Protein AF-A0A975IID9-F1 (afdb_monomer_lite)

Sequence (199 aa):
MQIDEIDPSGSNLAVLLKSLTEYEKKSFSRWTKENFGFFVWVESVGLHYSIKIESETDNQEYNINDMGFGYSQVLPIIASLWLEIFKRNKKGKYIIFVIEQPELHLHPEYQAKLSILFSRIVTIAKDKGLGLRIIFETHSKTMVDTLGDCIEDKIIEKDDVNIVLFQKESNQGTVISFSDFDEQGYLNHWPVGFFSGRL

Organism: NCBI:txid111769

InterPro domains:
  IPR041685 Endonuclease GajA/Old nuclease/RecF-like, AAA domain [PF13175] (16-144)
  IPR051396 Bacterial Antiviral Defense Nuclease [PTHR43581] (16-170)

pLDDT: mean 86.78, std 11.07, range [39.5, 98.25]

Secondary structure (DSSP, 8-state):
--TTS--TT-TTHHHHHHHS-HHHHHHHHHHHHHHHSEEEEEEEETTEEEEEEEETTT--EEETTTS-HHHHHHHHHHHHHHIIIII---TT-EEEEEEE-TTTT--HHHHHHHHHHHHHHHHHHHHTT-EEEEEEE---HHHHHHHHHHHHTTSS-GGG--EEEEEEETTTEEEEEEEEE-TTSPEESPPTTTTSS--

Structure (mmCIF, N/CA/C/O backbone):
data_AF-A0A975IID9-F1
#
_entry.id   AF-A0A975IID9-F1
#
loop_
_atom_site.group_PDB
_atom_site.id
_atom_site.type_symbol
_atom_site.label_atom_id
_atom_site.label_alt_id
_atom_site.label_comp_id
_atom_site.label_asym_id
_atom_site.label_entity_id
_atom_site.label_seq_id
_atom_site.pdbx_PDB_ins_code
_atom_site.Cartn_x
_atom_site.Cartn_y
_atom_site.Cartn_z
_atom_site.occupancy
_atom_site.B_iso_or_equiv
_atom_site.auth_seq_id
_atom_site.auth_comp_id
_atom_site.auth_asym_id
_atom_site.auth_atom_id
_atom_site.pdbx_PDB_model_num
ATOM 1 N N . MET A 1 1 ? -18.632 22.563 4.983 1.00 41.09 1 MET A N 1
ATOM 2 C CA . MET A 1 1 ? -17.602 21.859 4.191 1.00 41.09 1 MET A CA 1
ATOM 3 C C . MET A 1 1 ? -17.897 20.377 4.282 1.00 41.09 1 MET A C 1
ATOM 5 O O . MET A 1 1 ? -18.218 19.919 5.370 1.00 41.09 1 MET A O 1
ATOM 9 N N . GLN A 1 2 ? -17.923 19.676 3.155 1.00 39.50 2 GLN A N 1
ATOM 10 C CA . GLN A 1 2 ? -18.324 18.273 3.078 1.00 39.50 2 GLN A CA 1
ATOM 11 C C . GLN A 1 2 ? -17.171 17.410 3.622 1.00 39.50 2 GLN A C 1
ATOM 13 O O . GLN A 1 2 ? -16.120 17.336 2.999 1.00 39.50 2 GLN A O 1
ATOM 18 N N . ILE A 1 3 ? -17.321 16.841 4.824 1.00 59.75 3 ILE A N 1
ATOM 19 C CA . ILE A 1 3 ? -16.266 16.098 5.555 1.00 59.75 3 ILE A CA 1
ATOM 20 C C . ILE A 1 3 ? -16.250 14.625 5.103 1.00 59.75 3 ILE A C 1
ATOM 22 O O . ILE A 1 3 ? -16.216 13.707 5.921 1.00 59.75 3 ILE A O 1
ATOM 26 N N . ASP A 1 4 ? -16.370 14.391 3.798 1.00 59.00 4 ASP A N 1
ATOM 27 C CA . ASP A 1 4 ? -16.570 13.043 3.260 1.00 59.00 4 ASP A CA 1
ATOM 28 C C . ASP A 1 4 ? -15.366 12.527 2.461 1.00 59.00 4 ASP A C 1
ATOM 30 O O . ASP A 1 4 ? -15.300 11.321 2.219 1.00 59.00 4 ASP A O 1
ATOM 34 N N . GLU A 1 5 ? -14.422 13.388 2.066 1.00 68.31 5 GLU A N 1
ATOM 35 C CA . GLU A 1 5 ? -13.216 13.044 1.289 1.00 68.31 5 GLU A CA 1
ATOM 36 C C . GLU A 1 5 ? -11.967 13.642 1.922 1.00 68.31 5 GLU A C 1
ATOM 38 O O . GLU A 1 5 ? -12.052 14.655 2.615 1.00 68.31 5 GLU A O 1
ATOM 43 N N . ILE A 1 6 ? -10.819 13.007 1.692 1.00 74.75 6 ILE A N 1
ATOM 44 C CA . ILE A 1 6 ? -9.525 13.525 2.132 1.00 74.75 6 ILE A CA 1
ATOM 45 C C . ILE A 1 6 ? -8.992 14.448 1.038 1.00 74.75 6 ILE A C 1
ATOM 47 O O . ILE A 1 6 ? -8.966 14.069 -0.132 1.00 74.75 6 ILE A O 1
ATOM 51 N N . ASP A 1 7 ? -8.590 15.659 1.418 1.00 73.06 7 ASP A N 1
ATOM 52 C CA . ASP A 1 7 ? -7.970 16.602 0.488 1.00 73.06 7 ASP A CA 1
ATOM 53 C C . ASP A 1 7 ? -6.651 16.014 -0.049 1.00 73.06 7 ASP A C 1
ATOM 55 O O . ASP A 1 7 ? -5.975 15.295 0.690 1.00 73.06 7 ASP A O 1
ATOM 59 N N . PRO A 1 8 ? -6.200 16.352 -1.273 1.00 64.06 8 PRO A N 1
ATOM 60 C CA . PRO A 1 8 ? -4.931 15.846 -1.813 1.00 64.06 8 PRO A CA 1
ATOM 61 C C . PRO A 1 8 ? -3.706 16.133 -0.925 1.00 64.06 8 PRO A C 1
ATOM 63 O O . PRO A 1 8 ? -2.713 15.419 -0.984 1.00 64.06 8 PRO A O 1
ATOM 66 N N . SER A 1 9 ? -3.781 17.167 -0.082 1.00 65.94 9 SER A N 1
ATOM 67 C CA . SER A 1 9 ? -2.765 17.525 0.916 1.00 65.94 9 SER A CA 1
ATOM 68 C C . SER A 1 9 ? -2.831 16.705 2.213 1.00 65.94 9 SER A C 1
ATOM 70 O O . SER A 1 9 ? -1.948 16.834 3.056 1.00 65.94 9 SER A O 1
ATOM 72 N N . GLY A 1 10 ? -3.902 15.939 2.443 1.00 71.00 10 GLY A N 1
ATOM 73 C CA . GLY A 1 10 ? -4.169 15.239 3.701 1.00 71.00 10 GLY A CA 1
ATOM 74 C C . GLY A 1 10 ? -4.589 16.143 4.870 1.00 71.00 10 GLY A C 1
ATOM 75 O O . GLY A 1 10 ? -4.791 15.647 5.978 1.00 71.00 10 GLY A O 1
ATOM 76 N N . SER A 1 11 ? -4.757 17.457 4.665 1.00 74.31 11 SER A N 1
ATOM 77 C CA . SER A 1 11 ? -4.945 18.430 5.758 1.00 74.31 11 SER A CA 1
ATOM 78 C C . SER A 1 11 ? -6.205 18.218 6.598 1.00 74.31 11 SER A C 1
ATOM 80 O O . SER A 1 11 ? -6.244 18.592 7.770 1.00 74.31 11 SER A O 1
ATOM 82 N N . ASN A 1 12 ? -7.243 17.614 6.024 1.00 82.19 12 ASN A N 1
ATOM 83 C CA . ASN A 1 12 ? -8.509 17.349 6.702 1.00 82.19 12 ASN A CA 1
ATOM 84 C C . ASN A 1 12 ? -8.602 15.929 7.303 1.00 82.19 12 ASN A C 1
ATOM 86 O O . ASN A 1 12 ? -9.630 15.586 7.895 1.00 82.19 12 ASN A O 1
ATOM 90 N N . LEU A 1 13 ? -7.537 15.120 7.212 1.00 85.44 13 LEU A N 1
ATOM 91 C CA . LEU A 1 13 ? -7.525 13.717 7.635 1.00 85.44 13 LEU A CA 1
ATOM 92 C C . LEU A 1 13 ? -7.942 13.536 9.101 1.00 85.44 13 LEU A C 1
ATOM 94 O O . LEU A 1 13 ? -8.789 12.699 9.403 1.00 85.44 13 LEU A O 1
ATOM 98 N N . ALA A 1 14 ? -7.398 14.345 10.014 1.00 84.88 14 ALA A N 1
ATOM 99 C CA . ALA A 1 14 ? -7.712 14.245 11.441 1.00 84.88 14 ALA A CA 1
ATOM 100 C C . ALA A 1 14 ? -9.202 14.512 11.728 1.00 84.88 14 ALA A C 1
ATOM 102 O O . ALA A 1 14 ? -9.829 13.809 12.523 1.00 84.88 14 ALA A O 1
ATOM 103 N N . VAL A 1 15 ? -9.789 15.499 11.042 1.00 85.19 15 VAL A N 1
ATOM 104 C CA . VAL A 1 15 ? -11.210 15.854 11.175 1.00 85.19 15 VAL A CA 1
ATOM 105 C C . VAL A 1 15 ? -12.094 14.736 10.626 1.00 85.19 15 VAL A C 1
ATOM 107 O O . VAL A 1 15 ? -13.098 14.379 11.244 1.00 85.19 15 VAL A O 1
ATOM 110 N N . LEU A 1 16 ? -11.704 14.147 9.495 1.00 86.88 16 LEU A N 1
ATOM 111 C CA . LEU A 1 16 ? -12.441 13.050 8.885 1.00 86.88 16 LEU A CA 1
ATOM 112 C C . LEU A 1 16 ? -12.384 11.785 9.746 1.00 86.88 16 LEU A C 1
ATOM 114 O O . LEU A 1 16 ? -13.418 11.188 10.030 1.00 86.88 16 LEU A O 1
ATOM 118 N N . LEU A 1 17 ? -11.204 11.389 10.226 1.00 88.00 17 LEU A N 1
ATOM 119 C CA . LEU A 1 17 ? -11.075 10.231 11.115 1.00 88.00 17 LEU A CA 1
ATOM 120 C C . LEU A 1 17 ? -11.850 10.432 12.427 1.00 88.00 17 LEU A C 1
ATOM 122 O O . LEU A 1 17 ? -12.402 9.479 12.982 1.00 88.00 17 LEU A O 1
ATOM 126 N N . LYS A 1 18 ? -11.960 11.676 12.910 1.00 87.00 18 LYS A N 1
ATOM 127 C CA . LYS A 1 18 ? -12.783 12.003 14.079 1.00 87.00 18 LYS A CA 1
ATOM 128 C C . LYS A 1 18 ? -14.283 11.847 13.816 1.00 87.00 18 LYS A C 1
ATOM 130 O O . LYS A 1 18 ? -14.996 11.447 14.741 1.00 87.00 18 LYS A O 1
ATOM 135 N N . SER A 1 19 ? -14.746 12.150 12.601 1.00 88.25 19 SER A N 1
ATOM 136 C CA . SER A 1 19 ? -16.163 12.065 12.217 1.00 88.25 19 SER A CA 1
ATOM 137 C C . SER A 1 19 ? -16.667 10.627 12.050 1.00 88.25 19 SER A C 1
ATOM 139 O O . SER A 1 19 ? -17.877 10.406 12.013 1.00 88.25 19 SER A O 1
ATOM 141 N N . LEU A 1 20 ? -15.758 9.64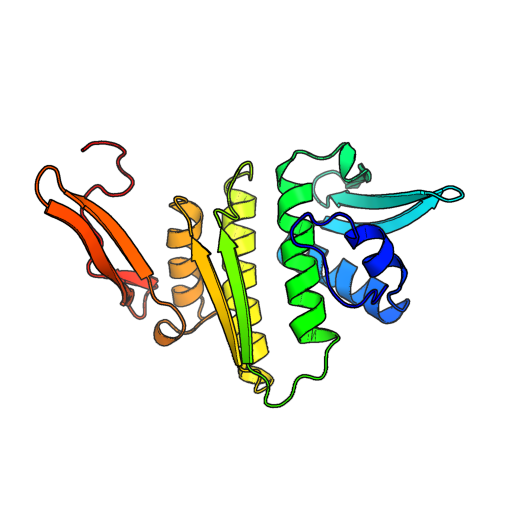7 11.993 1.00 89.94 20 LEU A N 1
ATOM 142 C CA . LEU A 1 20 ? -16.097 8.226 11.978 1.00 89.94 20 LEU A CA 1
ATOM 143 C C . LEU A 1 20 ? -16.837 7.797 13.254 1.00 89.94 20 LEU A C 1
ATOM 145 O O . LEU A 1 20 ? -16.553 8.252 14.367 1.00 89.94 20 LEU A O 1
ATOM 149 N N . THR A 1 21 ? -17.766 6.860 13.097 1.00 91.44 21 THR A N 1
ATOM 150 C CA . THR A 1 21 ? -18.394 6.142 14.211 1.00 91.44 21 THR A CA 1
ATOM 151 C C . THR A 1 21 ? -17.366 5.289 14.960 1.00 91.44 21 THR A C 1
ATOM 153 O O . THR A 1 21 ? -16.314 4.936 14.430 1.00 91.44 21 THR A O 1
ATOM 156 N N . GLU A 1 22 ? -17.666 4.889 16.197 1.00 90.75 22 GLU A N 1
ATOM 157 C CA . GLU A 1 22 ? -16.755 4.038 16.984 1.00 90.75 22 GLU A CA 1
ATOM 158 C C . GLU A 1 22 ? -16.484 2.675 16.330 1.00 90.75 22 GLU A C 1
ATOM 160 O O . GLU A 1 22 ? -15.387 2.129 16.451 1.00 90.75 22 GLU A O 1
ATOM 165 N N . TYR A 1 23 ? -17.462 2.134 15.599 1.00 91.62 23 TYR A N 1
ATOM 166 C CA . TYR A 1 23 ? -17.270 0.919 14.810 1.00 91.62 23 TYR A CA 1
ATOM 167 C C . TYR A 1 23 ? -16.285 1.150 13.658 1.00 91.62 23 TYR A C 1
ATOM 169 O O . TYR A 1 23 ? -15.336 0.385 13.493 1.00 91.62 23 TYR A O 1
ATOM 177 N N . GLU A 1 24 ? -16.474 2.228 12.896 1.00 92.50 24 GLU A N 1
ATOM 178 C CA . GLU A 1 24 ? -15.599 2.595 11.780 1.00 92.50 24 GLU A CA 1
ATOM 179 C C . GLU A 1 24 ? -14.174 2.894 12.250 1.00 92.50 24 GLU A C 1
ATOM 181 O O . GLU A 1 24 ? -13.231 2.403 11.642 1.00 92.50 24 GLU A O 1
ATOM 186 N N . LYS A 1 25 ? -13.998 3.606 13.371 1.00 92.38 25 LYS A N 1
ATOM 187 C CA . LYS A 1 25 ? -12.675 3.853 13.971 1.00 92.38 25 LYS A CA 1
ATOM 188 C C . LYS A 1 25 ? -11.958 2.556 14.317 1.00 92.38 25 LYS A C 1
ATOM 190 O O . LYS A 1 25 ? -10.803 2.377 13.943 1.00 92.38 25 LYS A O 1
ATOM 195 N N . LYS A 1 26 ? -12.643 1.626 14.991 1.00 92.81 26 LYS A N 1
ATOM 196 C CA . LYS A 1 26 ? -12.076 0.310 15.327 1.00 92.81 26 LYS A CA 1
ATOM 197 C C . LYS A 1 26 ? -11.740 -0.495 14.075 1.00 92.81 26 LYS A C 1
ATOM 199 O O . LYS A 1 26 ? -10.702 -1.147 14.031 1.00 92.81 26 LYS A O 1
ATOM 204 N N . SER A 1 27 ? -12.604 -0.445 13.064 1.00 93.75 27 SER A N 1
ATOM 205 C CA . SER A 1 27 ? -12.371 -1.123 11.791 1.00 93.75 27 SER A CA 1
ATOM 206 C C . SER A 1 27 ? -11.184 -0.528 11.032 1.00 93.75 27 SER A C 1
ATOM 208 O O . SER A 1 27 ? -10.405 -1.291 10.471 1.00 93.75 27 SER A O 1
ATOM 210 N N . PHE A 1 28 ? -11.030 0.796 11.021 1.00 93.38 28 PHE A N 1
ATOM 211 C CA . PHE A 1 28 ? -9.903 1.477 10.389 1.00 93.38 28 PHE A CA 1
ATOM 212 C C . PHE A 1 28 ? -8.590 1.202 11.129 1.00 93.38 28 PHE A C 1
ATOM 214 O O . PHE A 1 28 ? -7.605 0.828 10.508 1.00 93.38 28 PHE A O 1
ATOM 221 N N . SER A 1 29 ? -8.592 1.285 12.460 1.00 93.06 29 SER A N 1
ATOM 222 C CA . SER A 1 29 ? -7.413 0.994 13.285 1.00 93.06 29 SER A CA 1
ATOM 223 C C . SER A 1 29 ? -6.953 -0.464 13.144 1.00 93.06 29 SER A C 1
ATOM 225 O O . SER A 1 29 ? -5.764 -0.746 13.029 1.00 93.06 29 SER A O 1
ATOM 227 N N . ARG A 1 30 ? -7.895 -1.415 13.054 1.00 92.81 30 ARG A N 1
ATOM 228 C CA . ARG A 1 30 ? -7.575 -2.813 12.725 1.00 92.81 30 ARG A CA 1
ATOM 229 C C . ARG A 1 30 ? -6.999 -2.948 11.315 1.00 92.81 30 ARG A C 1
ATOM 231 O O . ARG A 1 30 ? -6.049 -3.694 11.119 1.00 92.81 30 ARG A O 1
ATOM 238 N N . TRP A 1 31 ? -7.553 -2.223 10.349 1.00 92.25 31 TRP A N 1
ATOM 239 C CA . TRP A 1 31 ? -7.077 -2.245 8.970 1.00 92.25 31 TRP A CA 1
ATOM 240 C C . TRP A 1 31 ? -5.639 -1.731 8.836 1.00 92.25 31 TRP A C 1
ATOM 242 O O . TRP A 1 31 ? -4.831 -2.367 8.160 1.00 92.25 31 TRP A O 1
ATOM 252 N N . THR A 1 32 ? -5.292 -0.620 9.495 1.00 92.56 32 THR A N 1
ATOM 253 C CA . THR A 1 32 ? -3.910 -0.111 9.500 1.00 92.56 32 THR A CA 1
ATOM 254 C C . THR A 1 32 ? -2.971 -1.088 10.193 1.00 92.56 32 THR A C 1
ATOM 256 O O . THR A 1 32 ? -1.874 -1.334 9.697 1.00 92.56 32 THR A O 1
ATOM 259 N N . LYS A 1 33 ? -3.435 -1.730 11.268 1.00 92.00 33 LYS A N 1
ATOM 260 C CA . LYS A 1 33 ? -2.671 -2.756 11.971 1.00 92.00 33 LYS A CA 1
ATOM 261 C C . LYS A 1 33 ? -2.333 -3.933 11.055 1.00 92.00 33 LYS A C 1
ATOM 263 O O . LYS A 1 33 ? -1.171 -4.259 10.868 1.00 92.00 33 LYS A O 1
ATOM 268 N N . GLU A 1 34 ? -3.344 -4.537 10.437 1.00 91.62 34 GLU A N 1
ATOM 269 C CA . GLU A 1 34 ? -3.190 -5.743 9.614 1.00 91.62 34 GLU A CA 1
ATOM 270 C C . GLU A 1 34 ? -2.363 -5.523 8.341 1.00 91.62 34 GLU A C 1
ATOM 272 O O . GLU A 1 34 ? -1.765 -6.470 7.837 1.00 91.62 34 GLU A O 1
ATOM 277 N N . ASN A 1 35 ? -2.356 -4.306 7.790 1.00 91.31 35 ASN A N 1
ATOM 278 C CA . ASN A 1 35 ? -1.641 -4.012 6.545 1.00 91.31 35 ASN A CA 1
ATOM 279 C C . ASN A 1 35 ? -0.276 -3.352 6.772 1.00 91.31 35 ASN A C 1
ATOM 281 O O . ASN A 1 35 ? 0.608 -3.493 5.931 1.00 91.31 35 ASN A O 1
ATOM 285 N N . PHE A 1 36 ? -0.091 -2.633 7.883 1.00 89.62 36 PHE A N 1
ATOM 286 C CA . PHE A 1 36 ? 1.110 -1.830 8.103 1.00 89.62 36 PHE A CA 1
ATOM 287 C C . PHE A 1 36 ? 1.817 -2.060 9.441 1.00 89.62 36 PHE A C 1
ATOM 289 O O . PHE A 1 36 ? 2.971 -1.647 9.572 1.00 89.62 36 PHE A O 1
ATOM 296 N N . GLY A 1 37 ? 1.197 -2.766 10.389 1.00 88.69 37 GLY A N 1
ATOM 297 C CA . GLY A 1 37 ? 1.771 -3.043 11.710 1.00 88.69 37 GLY A CA 1
ATOM 298 C C . GLY A 1 37 ? 1.669 -1.869 12.684 1.00 88.69 37 GLY A C 1
ATOM 299 O O . GLY A 1 37 ? 2.477 -1.766 13.603 1.00 88.69 37 GLY A O 1
ATOM 300 N N . PHE A 1 38 ? 0.714 -0.956 12.474 1.00 89.81 38 PHE A N 1
ATOM 301 C CA . PHE A 1 38 ? 0.474 0.155 13.394 1.00 89.81 38 PHE A CA 1
ATOM 302 C C . PHE A 1 38 ? -1.012 0.468 13.585 1.00 89.81 38 PHE A C 1
ATOM 304 O O . PHE A 1 38 ? -1.837 0.342 12.673 1.00 89.81 38 PHE A O 1
ATOM 311 N N . PHE A 1 39 ? -1.358 0.930 14.780 1.00 91.06 39 PHE A N 1
ATOM 312 C CA . PHE A 1 39 ? -2.692 1.427 15.101 1.00 91.06 39 PHE A CA 1
ATOM 313 C C . PHE A 1 39 ? -2.787 2.920 14.829 1.00 91.06 39 PHE A C 1
ATOM 315 O O . PHE A 1 39 ? -1.817 3.649 15.007 1.00 91.06 39 PHE A O 1
ATOM 322 N N . VAL A 1 40 ? -3.974 3.379 14.429 1.00 91.81 40 VAL A N 1
ATOM 323 C CA . VAL A 1 40 ? -4.259 4.806 14.236 1.00 91.81 40 VAL A CA 1
ATOM 324 C C . VAL A 1 40 ? -5.520 5.201 14.988 1.00 91.81 40 VAL A C 1
ATOM 326 O O . VAL A 1 40 ? -6.546 4.519 14.893 1.00 91.81 40 VAL A O 1
ATOM 329 N N . TRP A 1 41 ? -5.463 6.325 15.701 1.00 90.50 41 TRP A N 1
ATOM 330 C CA . TRP A 1 41 ? -6.631 6.985 16.283 1.00 90.50 41 TRP A CA 1
ATOM 331 C C . TRP A 1 41 ? -6.457 8.505 16.328 1.00 90.50 41 TRP A C 1
ATOM 333 O O . TRP A 1 41 ? -5.386 9.042 16.056 1.00 90.50 41 TRP A O 1
ATOM 343 N N . VAL A 1 42 ? -7.545 9.214 16.636 1.00 90.38 42 VAL A N 1
ATOM 344 C CA . VAL A 1 42 ? -7.537 10.676 16.772 1.00 90.38 42 VAL A CA 1
ATOM 345 C C . VAL A 1 42 ? -7.812 11.060 18.213 1.00 90.38 42 VAL A C 1
ATOM 347 O O . VAL A 1 42 ? -8.875 10.744 18.756 1.00 90.38 42 VAL A O 1
ATOM 350 N N . GLU A 1 43 ? -6.886 11.813 18.792 1.00 87.88 43 GLU A N 1
ATOM 351 C CA . GLU A 1 43 ? -7.063 12.488 20.068 1.00 87.88 43 GLU A CA 1
ATOM 352 C C . GLU A 1 43 ? -7.525 13.931 19.866 1.00 87.88 43 GLU A C 1
ATOM 354 O O . GLU A 1 43 ? -7.149 14.613 18.909 1.00 87.88 43 GLU A O 1
ATOM 359 N N . SER A 1 44 ? -8.365 14.400 20.789 1.00 82.62 44 SER A N 1
ATOM 360 C CA . SER A 1 44 ? -8.824 15.787 20.834 1.00 82.62 44 SER A CA 1
ATOM 361 C C . SER A 1 44 ? -8.174 16.461 22.031 1.00 82.62 44 SER A C 1
ATOM 363 O O . SER A 1 44 ? -8.467 16.100 23.169 1.00 82.62 44 SER A O 1
ATOM 365 N N . VAL A 1 45 ? -7.329 17.456 21.777 1.00 77.06 45 VAL A N 1
ATOM 366 C CA . VAL A 1 45 ? -6.726 18.289 22.821 1.00 77.06 45 VAL A CA 1
ATOM 367 C C . VAL A 1 45 ? -7.280 19.701 22.652 1.00 77.06 45 VAL A C 1
ATOM 369 O O . VAL A 1 45 ? -6.820 20.488 21.824 1.00 77.06 45 VAL A O 1
ATOM 372 N N . GLY A 1 46 ? -8.344 20.006 23.398 1.00 78.06 46 GLY A N 1
ATOM 373 C CA . GLY A 1 46 ? -9.095 21.253 23.235 1.00 78.06 46 GLY A CA 1
ATOM 374 C C . GLY A 1 46 ? -9.739 21.351 21.847 1.00 78.06 46 GLY A C 1
ATOM 375 O O . GLY A 1 46 ? -10.512 20.475 21.464 1.00 78.06 46 GLY A O 1
ATOM 376 N N . LEU A 1 47 ? -9.415 22.417 21.106 1.00 72.25 47 LEU A N 1
ATOM 377 C CA . LEU A 1 47 ? -9.892 22.665 19.735 1.00 72.25 47 LEU A CA 1
ATOM 378 C C . LEU A 1 47 ? -9.027 21.999 18.651 1.00 72.25 47 LEU A C 1
ATOM 380 O O . LEU A 1 47 ? -9.363 22.080 17.470 1.00 72.25 47 LEU A O 1
ATOM 384 N N . HIS A 1 48 ? -7.913 21.372 19.032 1.00 76.75 48 HIS A N 1
ATOM 385 C CA . HIS A 1 48 ? -6.983 20.749 18.099 1.00 76.75 48 HIS A CA 1
ATOM 386 C C . HIS A 1 48 ? -7.178 19.234 18.053 1.00 76.75 48 HIS A C 1
ATOM 388 O O . HIS A 1 48 ? -7.417 18.582 19.073 1.00 76.75 48 HIS A O 1
ATOM 394 N N . TYR A 1 49 ? -7.032 18.680 16.852 1.00 82.44 49 TYR A N 1
ATOM 395 C CA . TYR A 1 49 ? -7.032 17.243 16.612 1.00 82.44 49 TYR A CA 1
ATOM 396 C C . TYR A 1 49 ? -5.611 16.783 16.309 1.00 82.44 49 TYR A C 1
ATOM 398 O O . TYR A 1 49 ? -4.917 17.405 15.506 1.00 82.44 49 TYR A O 1
ATOM 406 N N . SER A 1 50 ? -5.198 15.690 16.940 1.00 85.44 50 SER A N 1
ATOM 407 C CA . SER A 1 50 ? -3.911 15.045 16.694 1.00 85.44 50 SER A CA 1
ATOM 408 C C . SER A 1 50 ? -4.145 13.586 16.330 1.00 85.44 50 SER A C 1
ATOM 410 O O . SER A 1 50 ? -4.924 12.891 16.982 1.00 85.44 50 SER A O 1
ATOM 412 N N . ILE A 1 51 ? -3.491 13.138 15.260 1.00 88.94 51 ILE A N 1
ATOM 413 C CA . ILE A 1 51 ? -3.474 11.728 14.877 1.00 88.94 51 ILE A CA 1
ATOM 414 C C . ILE A 1 51 ? -2.356 11.062 15.671 1.00 88.94 51 ILE A C 1
ATOM 416 O O . ILE A 1 51 ? -1.207 11.509 15.620 1.00 88.94 51 ILE A O 1
ATOM 420 N N . LYS A 1 52 ? -2.711 10.004 16.393 1.00 91.06 52 LYS A N 1
ATOM 421 C CA . LYS A 1 52 ? -1.781 9.157 17.129 1.00 91.06 52 LYS A CA 1
ATOM 422 C C . LYS A 1 52 ? -1.568 7.851 16.388 1.00 91.06 52 LYS A C 1
ATOM 424 O O . LYS A 1 52 ? -2.512 7.301 15.812 1.00 91.06 52 LYS A O 1
ATOM 429 N N . ILE A 1 53 ? -0.318 7.408 16.393 1.00 89.12 53 ILE A N 1
ATOM 430 C CA . ILE A 1 53 ? 0.137 6.161 15.796 1.00 89.12 53 ILE A CA 1
ATOM 431 C C . ILE A 1 53 ? 0.841 5.358 16.881 1.00 89.12 53 ILE A C 1
ATOM 433 O O . ILE A 1 53 ? 1.706 5.889 17.568 1.00 89.12 53 ILE A O 1
ATOM 437 N N . GLU A 1 54 ? 0.496 4.085 17.008 1.00 89.12 54 GLU A N 1
ATOM 438 C CA . GLU A 1 54 ? 1.223 3.142 17.862 1.00 89.12 54 GLU A CA 1
ATOM 439 C C . GLU A 1 54 ? 1.811 2.041 16.995 1.00 89.12 54 GLU A C 1
ATOM 441 O O . GLU A 1 54 ? 1.071 1.352 16.284 1.00 89.12 54 GLU A O 1
ATOM 446 N N . SER A 1 55 ? 3.137 1.905 17.025 1.00 84.25 55 SER A N 1
ATOM 447 C CA . SER A 1 55 ? 3.845 0.879 16.260 1.00 84.25 55 SER A CA 1
ATOM 448 C C . SER A 1 55 ? 3.879 -0.437 17.030 1.00 84.25 55 SER A C 1
ATOM 450 O O . SER A 1 55 ? 4.229 -0.464 18.208 1.00 84.25 55 SER A O 1
ATOM 452 N N . GLU A 1 56 ? 3.607 -1.560 16.362 1.00 82.38 56 GLU A N 1
ATOM 453 C CA . GLU A 1 56 ? 3.769 -2.884 16.982 1.00 82.38 56 GLU A CA 1
ATOM 454 C C . GLU A 1 56 ? 5.238 -3.251 17.237 1.00 82.38 56 GLU A C 1
ATOM 456 O O . GLU A 1 56 ? 5.523 -4.171 18.004 1.00 82.38 56 GLU A O 1
ATOM 461 N N . THR A 1 57 ? 6.186 -2.554 16.604 1.00 77.81 57 THR A N 1
ATOM 462 C CA . THR A 1 57 ? 7.616 -2.865 16.740 1.00 77.81 57 THR A CA 1
ATOM 463 C C . THR A 1 57 ? 8.169 -2.519 18.118 1.00 77.81 57 THR A C 1
ATOM 465 O O . THR A 1 57 ? 9.042 -3.223 18.620 1.00 77.81 57 THR A O 1
ATOM 468 N N . ASP A 1 58 ? 7.687 -1.434 18.723 1.00 82.81 58 ASP A N 1
ATOM 469 C CA . ASP A 1 58 ? 8.191 -0.891 19.990 1.00 82.81 58 ASP A CA 1
ATOM 470 C C . ASP A 1 58 ? 7.086 -0.610 21.023 1.00 82.81 58 ASP A C 1
ATOM 472 O O . ASP A 1 58 ? 7.400 -0.275 22.171 1.00 82.81 58 ASP A O 1
ATOM 476 N N . ASN A 1 59 ? 5.811 -0.792 20.648 1.00 82.56 59 ASN A N 1
ATOM 477 C CA . ASN A 1 59 ? 4.631 -0.452 21.446 1.00 82.56 59 ASN A CA 1
ATOM 478 C C . ASN A 1 59 ? 4.700 0.977 22.009 1.00 82.56 59 ASN A C 1
ATOM 480 O O . ASN A 1 59 ? 4.300 1.227 23.149 1.00 82.56 59 ASN A O 1
ATOM 484 N N . GLN A 1 60 ? 5.282 1.904 21.245 1.00 83.56 60 GLN A N 1
ATOM 485 C CA . GLN A 1 60 ? 5.327 3.317 21.589 1.00 83.56 60 GLN A CA 1
ATOM 486 C C . GLN A 1 60 ? 4.275 4.093 20.806 1.00 83.56 60 GLN A C 1
ATOM 488 O O . GLN A 1 60 ? 4.013 3.835 19.629 1.00 83.56 60 GLN A O 1
ATOM 493 N N . GLU A 1 61 ? 3.696 5.083 21.482 1.00 87.00 61 GLU A N 1
ATOM 494 C CA . GLU A 1 61 ? 2.769 6.031 20.883 1.00 87.00 61 GLU A CA 1
ATOM 495 C C . GLU A 1 61 ? 3.526 7.259 20.373 1.00 87.00 61 GLU A C 1
ATOM 497 O O . GLU A 1 61 ? 4.294 7.895 21.099 1.00 87.00 61 GLU A O 1
ATOM 502 N N . TYR A 1 62 ? 3.238 7.635 19.133 1.00 85.69 62 TYR A N 1
ATOM 503 C CA . TYR A 1 62 ? 3.785 8.806 18.475 1.00 85.69 62 TYR A CA 1
ATOM 504 C C . TYR A 1 62 ? 2.668 9.704 17.951 1.00 85.69 62 TYR A C 1
ATOM 506 O O . TYR A 1 62 ? 1.622 9.247 17.481 1.00 85.69 62 TYR A O 1
ATOM 514 N N . ASN A 1 63 ? 2.903 11.013 17.971 1.00 83.50 63 ASN A N 1
ATOM 515 C CA . ASN A 1 63 ? 2.139 11.920 17.127 1.00 83.50 63 ASN A CA 1
ATOM 516 C C . ASN A 1 63 ? 2.561 11.688 15.674 1.00 83.50 63 ASN A C 1
ATOM 518 O O . ASN A 1 63 ? 3.752 11.554 15.399 1.00 83.50 63 ASN A O 1
ATOM 522 N N . ILE A 1 64 ? 1.619 11.709 14.731 1.00 82.62 64 ILE A N 1
ATOM 523 C CA . ILE A 1 64 ? 1.961 11.617 13.306 1.00 82.62 64 ILE A CA 1
ATOM 524 C C . ILE A 1 64 ? 2.971 12.694 12.874 1.00 82.62 64 ILE A C 1
ATOM 526 O O . ILE A 1 64 ? 3.797 12.446 12.004 1.00 82.62 64 ILE A O 1
ATOM 530 N N . ASN A 1 65 ? 2.945 13.867 13.518 1.00 77.81 65 ASN A N 1
ATOM 531 C CA . ASN A 1 65 ? 3.889 14.954 13.254 1.00 77.81 65 ASN A CA 1
ATOM 532 C C . ASN A 1 65 ? 5.316 14.648 13.735 1.00 77.81 65 ASN A C 1
ATOM 534 O O . ASN A 1 65 ? 6.264 15.229 13.214 1.00 77.81 65 ASN A O 1
ATOM 538 N N . ASP A 1 66 ? 5.454 13.758 14.719 1.00 76.50 66 ASP A N 1
ATOM 539 C CA . ASP A 1 66 ? 6.737 13.329 15.287 1.00 76.50 66 ASP A CA 1
ATOM 540 C C . ASP A 1 66 ? 7.252 12.042 14.612 1.00 76.50 66 ASP A C 1
ATOM 542 O O . ASP A 1 66 ? 8.390 11.623 14.825 1.00 76.50 66 ASP A O 1
ATOM 546 N N . MET A 1 67 ? 6.420 11.413 13.776 1.00 72.88 67 MET A N 1
ATOM 547 C CA . MET A 1 67 ? 6.783 10.274 12.941 1.00 72.88 67 MET A CA 1
ATOM 548 C C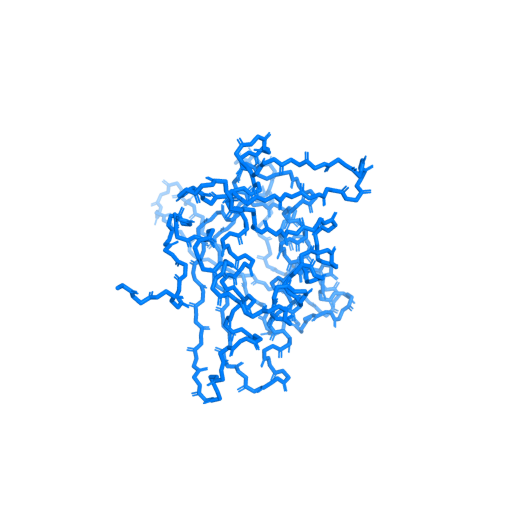 . MET A 1 67 ? 7.468 10.740 11.652 1.00 72.88 67 MET A C 1
ATOM 550 O O . MET A 1 67 ? 7.217 11.829 11.138 1.00 72.88 67 MET A O 1
ATOM 554 N N . GLY A 1 68 ? 8.351 9.899 11.104 1.00 67.50 68 GLY A N 1
ATOM 555 C CA . GLY A 1 68 ? 9.045 10.195 9.849 1.00 67.50 68 GLY A CA 1
ATOM 556 C C . GLY A 1 68 ? 8.074 10.523 8.706 1.00 67.50 68 GLY A C 1
ATOM 557 O O . GLY A 1 68 ? 6.975 9.974 8.632 1.00 67.50 68 GLY A O 1
ATOM 558 N N . PHE A 1 69 ? 8.511 11.393 7.790 1.00 64.44 69 PHE A N 1
ATOM 559 C CA . PHE A 1 69 ? 7.692 11.996 6.726 1.00 64.44 69 PHE A CA 1
ATOM 560 C C . PHE A 1 69 ? 6.842 10.994 5.914 1.00 64.44 69 PHE A C 1
ATOM 562 O O . PHE A 1 69 ? 5.727 11.323 5.513 1.00 64.44 69 PHE A O 1
ATOM 569 N N . GLY A 1 70 ? 7.312 9.753 5.742 1.00 71.44 70 GLY A N 1
ATOM 570 C CA . GLY A 1 70 ? 6.579 8.695 5.040 1.00 71.44 70 GLY A CA 1
ATOM 571 C C . GLY A 1 70 ? 5.216 8.329 5.652 1.00 71.44 70 GLY A C 1
ATOM 572 O O . GLY A 1 70 ? 4.273 8.072 4.906 1.00 71.44 70 GLY A O 1
ATOM 573 N N . TYR A 1 71 ? 5.047 8.363 6.982 1.00 78.94 71 TYR A N 1
ATOM 574 C CA . TYR A 1 71 ? 3.749 8.043 7.611 1.00 78.94 71 TYR A CA 1
ATOM 575 C C . TYR A 1 71 ? 2.682 9.083 7.257 1.00 78.94 71 TYR A C 1
ATOM 577 O O . TYR A 1 71 ? 1.555 8.733 6.900 1.00 78.94 71 TYR A O 1
ATOM 585 N N . SER A 1 72 ? 3.060 10.362 7.302 1.00 79.25 72 SER A N 1
ATOM 586 C CA . SER A 1 72 ? 2.187 11.490 6.973 1.00 79.25 72 SER A CA 1
ATOM 587 C C . SER A 1 72 ? 1.754 11.498 5.507 1.00 79.25 72 SER A C 1
ATOM 589 O O . SER A 1 72 ? 0.662 11.974 5.207 1.00 79.25 72 SER A O 1
ATOM 591 N N . GLN A 1 73 ? 2.568 10.949 4.599 1.00 81.00 73 GLN A N 1
ATOM 592 C CA . GLN A 1 73 ? 2.226 10.839 3.177 1.00 81.00 73 GLN A CA 1
ATOM 593 C C . GLN A 1 73 ? 1.325 9.640 2.867 1.00 81.00 73 GLN A C 1
ATOM 595 O O . GLN A 1 73 ? 0.383 9.761 2.086 1.00 81.00 73 GLN A O 1
ATOM 600 N N . VAL A 1 74 ? 1.577 8.486 3.489 1.00 86.81 74 VAL A N 1
ATOM 601 C CA . VAL A 1 74 ? 0.848 7.253 3.153 1.00 86.81 74 VAL A CA 1
ATOM 602 C C . VAL A 1 74 ? -0.496 7.161 3.860 1.00 86.81 74 VAL A C 1
ATOM 604 O O . VAL A 1 74 ? -1.453 6.629 3.294 1.00 86.81 74 VAL A O 1
ATOM 607 N N . LEU A 1 75 ? -0.623 7.700 5.074 1.00 88.62 75 LEU A N 1
ATOM 608 C CA . LEU A 1 75 ? -1.870 7.586 5.825 1.00 88.62 75 LEU A CA 1
ATOM 609 C C . LEU A 1 75 ? -3.091 8.199 5.103 1.00 88.62 75 LEU A C 1
ATOM 611 O O . LEU A 1 75 ? -4.132 7.537 5.086 1.00 88.62 75 LEU A O 1
ATOM 615 N N . PRO A 1 76 ? -3.006 9.383 4.457 1.00 88.88 76 PRO A N 1
ATOM 616 C CA . PRO A 1 76 ? -4.075 9.898 3.599 1.00 88.88 76 PRO A CA 1
ATOM 617 C C . PRO A 1 76 ? -4.502 8.924 2.492 1.00 88.88 76 PRO A C 1
ATOM 619 O O . PRO A 1 76 ? -5.700 8.758 2.254 1.00 88.88 76 PRO A O 1
ATOM 622 N N . ILE A 1 77 ? -3.547 8.241 1.851 1.00 90.88 77 ILE A N 1
ATOM 623 C CA . ILE A 1 77 ? -3.810 7.253 0.793 1.00 90.88 77 ILE A CA 1
ATOM 624 C C . ILE A 1 77 ? -4.569 6.055 1.376 1.00 90.88 77 ILE A C 1
ATOM 626 O O . ILE A 1 77 ? -5.635 5.691 0.873 1.00 90.88 77 ILE A O 1
ATOM 630 N N . ILE A 1 78 ? -4.067 5.482 2.479 1.00 91.25 78 ILE A N 1
ATOM 631 C CA . ILE A 1 78 ? -4.690 4.328 3.152 1.00 91.25 78 ILE A CA 1
ATOM 632 C C . ILE A 1 78 ? -6.114 4.670 3.592 1.00 91.25 78 ILE A C 1
ATOM 634 O O . ILE A 1 78 ? -7.047 3.899 3.357 1.00 91.25 78 ILE A O 1
ATOM 638 N N . ALA A 1 79 ? -6.290 5.823 4.238 1.00 91.94 79 ALA A N 1
ATOM 639 C CA . ALA A 1 79 ? -7.585 6.263 4.730 1.00 91.94 79 ALA A CA 1
ATOM 640 C C . ALA A 1 79 ? -8.572 6.498 3.581 1.00 91.94 79 ALA A C 1
ATOM 642 O O . ALA A 1 79 ? -9.716 6.054 3.671 1.00 91.94 79 ALA A O 1
ATOM 643 N N . SER A 1 80 ? -8.132 7.104 2.475 1.00 91.31 80 SER A N 1
ATOM 644 C CA . SER A 1 80 ? -8.988 7.343 1.307 1.00 91.31 80 SER A CA 1
ATOM 645 C C . SER A 1 80 ? -9.476 6.032 0.697 1.00 91.31 80 SER A C 1
ATOM 647 O O . SER A 1 80 ? -10.677 5.852 0.497 1.00 91.31 80 SER A O 1
ATOM 649 N N . LEU A 1 81 ? -8.567 5.078 0.480 1.00 91.81 81 LEU A N 1
ATOM 650 C CA . LEU A 1 81 ? -8.913 3.749 -0.022 1.00 91.81 81 LEU A CA 1
ATOM 651 C C . LEU A 1 81 ? -9.884 3.024 0.920 1.00 91.81 81 LEU A C 1
ATOM 653 O O . LEU A 1 81 ? -10.886 2.462 0.476 1.00 91.81 81 LEU A O 1
ATOM 657 N N . TRP A 1 82 ? -9.636 3.075 2.232 1.00 92.88 82 TRP A N 1
ATOM 658 C CA . TRP A 1 82 ? -10.506 2.435 3.215 1.00 92.88 82 TRP A CA 1
ATOM 659 C C . TRP A 1 82 ? -11.930 3.016 3.195 1.00 92.88 82 TRP A C 1
ATOM 661 O O . TRP A 1 82 ? -12.914 2.271 3.185 1.00 92.88 82 TRP A O 1
ATOM 671 N N . LEU A 1 83 ? -12.063 4.343 3.125 1.00 90.44 83 LEU A N 1
ATOM 672 C CA . LEU A 1 83 ? -13.365 5.016 3.058 1.00 90.44 83 LEU A CA 1
ATOM 673 C C . LEU A 1 83 ? -14.141 4.626 1.799 1.00 90.44 83 LEU A C 1
ATOM 675 O O . LEU A 1 83 ? -15.339 4.340 1.872 1.00 90.44 83 LEU A O 1
ATOM 679 N N . GLU A 1 84 ? -13.467 4.591 0.652 1.00 88.50 84 GLU A N 1
ATOM 680 C CA . GLU A 1 84 ? -14.083 4.226 -0.622 1.00 88.50 84 GLU A CA 1
ATOM 681 C C . GLU A 1 84 ? -14.603 2.792 -0.650 1.00 88.50 84 GLU A C 1
ATOM 683 O O . GLU A 1 84 ? -15.671 2.535 -1.205 1.00 88.50 84 GLU A O 1
ATOM 688 N N . ILE A 1 85 ? -13.880 1.868 -0.022 1.00 86.94 85 ILE A N 1
ATOM 689 C CA . ILE A 1 85 ? -14.153 0.432 -0.138 1.00 86.94 85 ILE A CA 1
ATOM 690 C C . ILE A 1 85 ? -15.028 -0.118 0.988 1.00 86.94 85 ILE A C 1
ATOM 692 O O . ILE A 1 85 ? -15.774 -1.086 0.783 1.00 86.94 85 ILE A O 1
ATOM 696 N N . PHE A 1 86 ? -14.956 0.466 2.184 1.00 86.19 86 PHE A N 1
ATOM 697 C CA . PHE A 1 86 ? -15.653 -0.057 3.361 1.00 86.19 86 PHE A CA 1
ATOM 698 C C . PHE A 1 86 ? -16.781 0.841 3.859 1.00 86.19 86 PHE A C 1
ATOM 700 O O . PHE A 1 86 ? -17.771 0.313 4.362 1.00 86.19 86 PHE A O 1
ATOM 707 N N . LYS A 1 87 ? -16.681 2.165 3.692 1.00 78.94 87 LYS A N 1
ATOM 708 C CA . LYS A 1 87 ? -17.706 3.106 4.171 1.00 78.94 87 LYS A CA 1
ATOM 709 C C . LYS A 1 87 ? -18.727 3.460 3.093 1.00 78.94 87 LYS A C 1
ATOM 711 O O . LYS A 1 87 ? -19.926 3.536 3.360 1.00 78.94 87 LYS A O 1
ATOM 716 N N . ARG A 1 88 ? -18.274 3.706 1.864 1.00 76.75 88 ARG A N 1
ATOM 717 C CA . ARG A 1 88 ? -19.129 4.238 0.798 1.00 76.75 88 ARG A CA 1
ATOM 718 C C . ARG A 1 88 ? -19.837 3.106 0.053 1.00 76.75 88 ARG A C 1
ATOM 720 O O . ARG A 1 88 ? -19.214 2.272 -0.593 1.00 76.75 88 ARG A O 1
ATOM 727 N N . ASN A 1 89 ? -21.170 3.096 0.083 1.00 67.00 89 ASN A N 1
ATOM 728 C CA . ASN A 1 89 ? -21.952 2.174 -0.741 1.00 67.00 89 ASN A CA 1
ATOM 729 C C . ASN A 1 89 ? -22.009 2.689 -2.189 1.00 67.00 89 ASN A C 1
ATOM 731 O O . ASN A 1 89 ? -22.914 3.429 -2.574 1.00 67.00 89 ASN A O 1
ATOM 735 N N . LYS A 1 90 ? -20.991 2.336 -2.977 1.00 66.69 90 LYS A N 1
ATOM 736 C CA . LYS A 1 90 ? -20.804 2.768 -4.368 1.00 66.69 90 LYS A CA 1
ATOM 737 C C . LYS A 1 90 ? -21.103 1.657 -5.382 1.00 66.69 90 LYS A C 1
ATOM 739 O O . LYS A 1 90 ? -20.433 1.569 -6.407 1.00 66.69 90 LYS A O 1
ATOM 744 N N . LYS A 1 91 ? -22.118 0.816 -5.131 1.00 65.56 91 LYS A N 1
ATOM 745 C CA . LYS A 1 91 ? -22.539 -0.211 -6.104 1.00 65.56 91 LYS A CA 1
ATOM 746 C C . LYS A 1 91 ? -22.770 0.421 -7.482 1.00 65.56 91 LYS A C 1
ATOM 748 O O . LYS A 1 91 ? -23.559 1.355 -7.611 1.00 65.56 91 LYS A O 1
ATOM 753 N N . GLY A 1 92 ? -22.058 -0.079 -8.491 1.00 63.84 92 GLY A N 1
ATOM 754 C CA . GLY A 1 92 ? -22.151 0.395 -9.874 1.00 63.84 92 GLY A CA 1
ATOM 755 C C . GLY A 1 92 ? -21.379 1.681 -10.200 1.00 63.84 92 GLY A C 1
ATOM 756 O O . GLY A 1 92 ? -21.542 2.196 -11.303 1.00 63.84 92 GLY A O 1
ATOM 757 N N . LYS A 1 93 ? -20.548 2.218 -9.293 1.00 75.88 93 LYS A N 1
ATOM 758 C CA . LYS A 1 93 ? -19.641 3.335 -9.612 1.00 75.88 93 LYS A CA 1
ATOM 759 C C . LYS A 1 93 ? -18.213 2.843 -9.844 1.00 75.88 93 LYS A C 1
ATOM 761 O O . LYS A 1 93 ? -17.728 1.959 -9.140 1.00 75.88 93 LYS A O 1
ATOM 766 N N . TYR A 1 94 ? -17.544 3.477 -10.802 1.00 84.75 94 TYR A N 1
ATOM 767 C CA . TYR A 1 94 ? -16.104 3.352 -11.007 1.00 84.75 94 TYR A CA 1
ATOM 768 C C . TYR A 1 94 ? -15.372 4.327 -10.084 1.00 84.75 94 TYR A C 1
ATOM 770 O O . TYR A 1 94 ? -15.775 5.484 -9.955 1.00 84.75 94 TYR A O 1
ATOM 778 N N . ILE A 1 95 ? -14.317 3.851 -9.433 1.00 89.75 95 ILE A N 1
ATOM 779 C CA . ILE A 1 95 ? -13.488 4.623 -8.508 1.00 89.75 95 ILE A CA 1
ATOM 780 C C . ILE A 1 95 ? -12.070 4.572 -9.059 1.00 89.75 95 ILE A C 1
ATOM 782 O O . ILE A 1 95 ? -11.527 3.486 -9.237 1.00 89.75 95 ILE A O 1
ATOM 786 N N . ILE A 1 96 ? -11.489 5.729 -9.364 1.00 93.12 96 ILE A N 1
ATOM 787 C CA . ILE A 1 96 ? -10.137 5.820 -9.914 1.00 93.12 96 ILE A CA 1
ATOM 788 C C . ILE A 1 96 ? -9.284 6.612 -8.932 1.00 93.12 96 ILE A C 1
ATOM 790 O O . ILE A 1 96 ? -9.584 7.770 -8.651 1.00 93.12 96 ILE A O 1
ATOM 794 N N . PHE A 1 97 ? -8.233 5.977 -8.427 1.00 94.06 97 PHE A N 1
ATOM 795 C CA . PHE A 1 97 ? -7.173 6.622 -7.667 1.00 94.06 97 PHE A CA 1
ATOM 796 C C . PHE A 1 97 ? -5.984 6.853 -8.587 1.00 94.06 97 PHE A C 1
ATOM 798 O O . PHE A 1 97 ? -5.527 5.916 -9.235 1.00 94.06 97 PHE A O 1
ATOM 805 N N . VAL A 1 98 ? -5.500 8.092 -8.639 1.00 95.69 98 VAL A N 1
ATOM 806 C CA . VAL A 1 98 ? -4.269 8.456 -9.345 1.00 95.69 98 VAL A CA 1
ATOM 807 C C . VAL A 1 98 ? -3.292 8.981 -8.307 1.00 95.69 98 VAL A C 1
ATOM 809 O O . VAL A 1 98 ? -3.638 9.904 -7.570 1.00 95.69 98 VAL A O 1
ATOM 812 N N . ILE A 1 99 ? -2.122 8.356 -8.203 1.00 94.62 99 ILE A N 1
ATOM 813 C CA . ILE A 1 99 ? -1.162 8.625 -7.133 1.00 94.62 99 ILE A CA 1
ATOM 814 C C . ILE A 1 99 ? 0.226 8.824 -7.738 1.00 94.62 99 ILE A C 1
ATOM 816 O O . ILE A 1 99 ? 0.752 7.945 -8.413 1.00 94.62 99 ILE A O 1
ATOM 820 N N . GLU A 1 100 ? 0.827 9.979 -7.497 1.00 94.12 100 GLU A N 1
ATOM 821 C CA . GLU A 1 100 ? 2.189 10.267 -7.941 1.00 94.12 100 GLU A CA 1
ATOM 822 C C . GLU A 1 100 ? 3.181 9.855 -6.853 1.00 94.12 100 GLU A C 1
ATOM 824 O O . GLU A 1 100 ? 3.025 10.261 -5.699 1.00 94.12 100 GLU A O 1
ATOM 829 N N . GLN A 1 101 ? 4.169 9.038 -7.229 1.00 93.62 101 GLN A N 1
ATOM 830 C CA . GLN A 1 101 ? 5.322 8.646 -6.410 1.00 93.62 101 GLN A CA 1
ATOM 831 C C . GLN A 1 101 ? 4.957 8.328 -4.951 1.00 93.62 101 GLN A C 1
ATOM 833 O O . GLN A 1 101 ? 5.504 8.937 -4.020 1.00 93.62 101 GLN A O 1
ATOM 838 N N . PRO A 1 102 ? 4.025 7.381 -4.715 1.00 93.12 102 PRO A N 1
ATOM 839 C CA . PRO A 1 102 ? 3.588 7.050 -3.370 1.00 93.12 102 PRO A CA 1
ATOM 840 C C . PRO A 1 102 ? 4.710 6.492 -2.494 1.00 93.12 102 PRO A C 1
ATOM 842 O O . PRO A 1 102 ? 4.503 6.393 -1.294 1.00 93.12 102 PRO A O 1
ATOM 845 N N . GLU A 1 103 ? 5.857 6.109 -3.064 1.00 92.88 103 GLU A N 1
ATOM 846 C CA . GLU A 1 103 ? 7.048 5.618 -2.368 1.00 92.88 103 GLU A CA 1
ATOM 847 C C . GLU A 1 103 ? 7.978 6.704 -1.810 1.00 92.88 103 GLU A C 1
ATOM 849 O O . GLU A 1 103 ? 8.933 6.378 -1.093 1.00 92.88 103 GLU A O 1
ATOM 854 N N . LEU A 1 104 ? 7.771 7.971 -2.178 1.00 89.88 104 LEU A N 1
ATOM 855 C CA . LEU A 1 104 ? 8.702 9.046 -1.847 1.00 89.88 104 LEU A CA 1
ATOM 856 C C . LEU A 1 104 ? 8.887 9.130 -0.320 1.00 89.88 104 LEU A C 1
ATOM 858 O O . LEU A 1 104 ? 7.925 9.094 0.438 1.00 89.88 104 LEU A O 1
ATOM 862 N N . HIS A 1 105 ? 10.139 9.200 0.144 1.00 87.50 105 HIS A N 1
ATOM 863 C CA . HIS A 1 105 ? 10.508 9.231 1.570 1.00 87.50 105 HIS A CA 1
ATOM 864 C C . HIS A 1 105 ? 10.035 8.038 2.429 1.00 87.50 105 HIS A C 1
ATOM 866 O O . HIS A 1 105 ? 10.144 8.091 3.659 1.00 87.50 105 HIS A O 1
ATOM 872 N N . LEU A 1 106 ? 9.559 6.949 1.819 1.00 88.06 106 LEU A N 1
ATOM 873 C CA . LEU A 1 106 ? 9.211 5.726 2.537 1.00 88.06 106 LEU A CA 1
ATOM 874 C C . LEU A 1 106 ? 10.367 4.749 2.582 1.00 88.06 106 LEU A C 1
ATOM 876 O O . LEU A 1 106 ? 11.080 4.534 1.603 1.00 88.06 106 LEU A O 1
ATOM 880 N N . HIS A 1 107 ? 10.493 4.093 3.730 1.00 88.81 107 HIS A N 1
ATOM 881 C CA . HIS A 1 107 ? 11.354 2.931 3.860 1.00 88.81 107 HIS A CA 1
ATOM 882 C C . HIS A 1 107 ? 10.896 1.829 2.882 1.00 88.81 107 HIS A C 1
ATOM 884 O O . HIS A 1 107 ? 9.684 1.642 2.741 1.00 88.81 107 HIS A O 1
ATOM 890 N N . PRO A 1 108 ? 11.811 1.063 2.254 1.00 90.38 108 PRO A N 1
ATOM 891 C CA . PRO A 1 108 ? 11.454 -0.000 1.309 1.00 90.38 108 PRO A CA 1
ATOM 892 C C . PRO A 1 108 ? 10.392 -0.977 1.831 1.00 90.38 108 PRO A C 1
ATOM 894 O O . PRO A 1 108 ? 9.483 -1.349 1.099 1.00 90.38 108 PRO A O 1
ATOM 897 N N . GLU A 1 109 ? 10.435 -1.321 3.120 1.00 89.94 109 GLU A N 1
ATOM 898 C CA . GLU A 1 109 ? 9.409 -2.160 3.758 1.00 89.94 109 GLU A CA 1
ATOM 899 C C . GLU A 1 109 ? 7.990 -1.578 3.616 1.00 89.94 109 GLU A C 1
ATOM 901 O O . GLU A 1 109 ? 7.037 -2.300 3.331 1.00 89.94 109 GLU A O 1
ATOM 906 N N . TYR A 1 110 ? 7.836 -0.262 3.774 1.00 90.38 110 TYR A N 1
ATOM 907 C CA . TYR A 1 110 ? 6.542 0.400 3.625 1.00 90.38 110 TYR A CA 1
ATOM 908 C C . TYR A 1 110 ? 6.105 0.526 2.164 1.00 90.38 110 TYR A C 1
ATOM 910 O O . TYR A 1 110 ? 4.907 0.500 1.890 1.00 90.38 110 TYR A O 1
ATOM 918 N N . GLN A 1 111 ? 7.053 0.596 1.229 1.00 94.62 111 GLN A N 1
ATOM 919 C CA . GLN A 1 111 ? 6.767 0.544 -0.207 1.00 94.62 111 GLN A CA 1
ATOM 920 C C . GLN A 1 111 ? 6.190 -0.829 -0.602 1.00 94.62 111 GLN A C 1
ATOM 922 O O . GLN A 1 111 ? 5.184 -0.905 -1.312 1.00 94.62 111 GLN A O 1
ATOM 927 N N . ALA A 1 112 ? 6.767 -1.912 -0.068 1.00 95.69 112 ALA A N 1
ATOM 928 C CA . ALA A 1 112 ? 6.240 -3.267 -0.234 1.00 95.69 112 ALA A CA 1
ATOM 929 C C . ALA A 1 112 ? 4.833 -3.400 0.377 1.00 95.69 112 ALA A C 1
ATOM 931 O O . ALA A 1 112 ? 3.890 -3.787 -0.312 1.00 95.69 112 ALA A O 1
ATOM 932 N N . LYS A 1 113 ? 4.647 -2.976 1.638 1.00 94.44 113 LYS A N 1
ATOM 933 C CA . LYS A 1 113 ? 3.329 -2.975 2.310 1.00 94.44 113 LYS A CA 1
ATOM 934 C C . LYS A 1 113 ? 2.266 -2.210 1.520 1.00 94.44 113 LYS A C 1
ATOM 936 O O . LYS A 1 113 ? 1.121 -2.651 1.443 1.00 94.44 113 LYS A O 1
ATOM 941 N N . LEU A 1 114 ? 2.634 -1.083 0.910 1.00 95.38 114 LEU A N 1
ATOM 942 C CA . LEU A 1 114 ? 1.714 -0.297 0.097 1.00 95.38 114 LEU A CA 1
ATOM 943 C C . LEU A 1 114 ? 1.310 -1.023 -1.194 1.00 95.38 114 LEU A C 1
ATOM 945 O O . LEU A 1 114 ? 0.135 -1.012 -1.554 1.00 95.38 114 LEU A O 1
ATOM 949 N N . SER A 1 115 ? 2.251 -1.709 -1.841 1.00 96.94 115 SER A N 1
ATOM 950 C CA . SER A 1 115 ? 1.977 -2.525 -3.033 1.00 96.94 115 SER A CA 1
ATOM 951 C C . SER A 1 115 ? 1.060 -3.705 -2.699 1.00 96.94 115 SER A C 1
ATOM 953 O O . SER A 1 115 ? 0.060 -3.919 -3.380 1.00 96.94 115 SER A O 1
ATOM 955 N N . ILE A 1 116 ? 1.312 -4.388 -1.575 1.00 97.31 116 ILE A N 1
ATOM 956 C CA . ILE A 1 116 ? 0.433 -5.445 -1.048 1.00 97.31 116 ILE A CA 1
ATOM 957 C C . ILE A 1 116 ? -0.969 -4.894 -0.766 1.00 97.31 116 ILE A C 1
ATOM 959 O O . ILE A 1 116 ? -1.966 -5.523 -1.128 1.00 97.31 116 ILE A O 1
ATOM 963 N N . LEU A 1 117 ? -1.074 -3.714 -0.143 1.00 96.31 117 LEU A N 1
ATOM 964 C CA . LEU A 1 117 ? -2.362 -3.067 0.111 1.00 96.31 117 LEU A CA 1
ATOM 965 C C . LEU A 1 117 ? -3.123 -2.819 -1.196 1.00 96.31 117 LEU A C 1
ATOM 967 O O . LEU A 1 117 ? -4.315 -3.122 -1.259 1.00 96.31 117 LEU A O 1
ATOM 971 N N . PHE A 1 118 ? -2.459 -2.264 -2.215 1.00 97.25 118 PHE A N 1
ATOM 972 C CA . PHE A 1 118 ? -3.068 -1.984 -3.517 1.00 97.25 118 PHE A CA 1
ATOM 973 C C . PHE A 1 118 ? -3.595 -3.263 -4.175 1.00 97.25 118 PHE A C 1
ATOM 975 O O . PHE A 1 118 ? -4.756 -3.298 -4.583 1.00 97.25 118 PHE A O 1
ATOM 982 N N . SER A 1 119 ? -2.804 -4.336 -4.179 1.00 97.44 119 SER A N 1
ATOM 983 C CA . SER A 1 119 ? -3.226 -5.644 -4.690 1.00 97.44 119 SER A CA 1
ATOM 984 C C . SER A 1 119 ? -4.453 -6.174 -3.941 1.00 97.44 119 SER A C 1
ATOM 986 O O . SER A 1 119 ? -5.485 -6.469 -4.544 1.00 97.44 119 SER A O 1
ATOM 988 N N . ARG A 1 120 ? -4.398 -6.199 -2.601 1.00 96.31 120 ARG A N 1
ATOM 989 C CA . ARG A 1 120 ? -5.504 -6.680 -1.754 1.00 96.31 120 ARG A CA 1
ATOM 990 C C . ARG A 1 120 ? -6.787 -5.888 -1.975 1.00 96.31 120 ARG A C 1
ATOM 992 O O . ARG A 1 120 ? -7.871 -6.468 -2.013 1.00 96.31 120 ARG A O 1
ATOM 999 N N . ILE A 1 121 ? -6.696 -4.562 -2.067 1.00 94.88 121 ILE A N 1
ATOM 1000 C CA . ILE A 1 121 ? -7.885 -3.711 -2.139 1.00 94.88 121 ILE A CA 1
ATOM 1001 C C . ILE A 1 121 ? -8.561 -3.771 -3.508 1.00 94.88 121 ILE A C 1
ATOM 1003 O O . ILE A 1 121 ? -9.788 -3.687 -3.565 1.00 94.88 121 ILE A O 1
ATOM 1007 N N . VAL A 1 122 ? -7.796 -3.975 -4.585 1.00 95.44 122 VAL A N 1
ATOM 1008 C CA . VAL A 1 122 ? -8.339 -4.246 -5.924 1.00 95.44 122 VAL A CA 1
ATOM 1009 C C . VAL A 1 122 ? -9.132 -5.552 -5.917 1.00 95.44 122 VAL A C 1
ATOM 1011 O O . VAL A 1 122 ? -10.295 -5.545 -6.321 1.00 95.44 122 VAL A O 1
ATOM 1014 N N . THR A 1 123 ? -8.579 -6.627 -5.352 1.00 95.38 123 THR A N 1
ATOM 1015 C CA . THR A 1 123 ? -9.279 -7.916 -5.219 1.00 95.38 123 THR A CA 1
ATOM 1016 C C . THR A 1 123 ? -10.550 -7.790 -4.371 1.00 95.38 123 THR A C 1
ATOM 1018 O O . THR A 1 123 ? -11.634 -8.172 -4.807 1.00 95.38 123 THR A O 1
ATOM 1021 N N . ILE A 1 124 ? -10.475 -7.134 -3.204 1.00 93.31 124 ILE A N 1
ATOM 1022 C CA . ILE A 1 124 ? -11.651 -6.880 -2.350 1.00 93.31 124 ILE A CA 1
ATOM 1023 C C . ILE A 1 124 ? -12.717 -6.055 -3.087 1.00 93.31 124 ILE A C 1
ATOM 1025 O O . ILE A 1 124 ? -13.917 -6.290 -2.925 1.00 93.31 124 ILE A O 1
ATOM 1029 N N . ALA A 1 125 ? -12.309 -5.053 -3.868 1.00 91.88 125 AL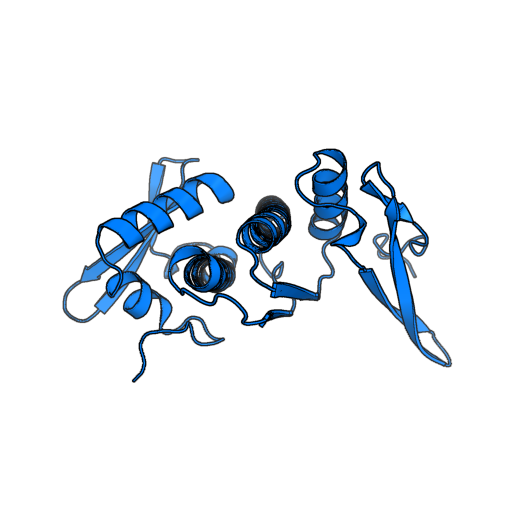A A N 1
ATOM 1030 C CA . ALA A 1 125 ? -13.232 -4.240 -4.649 1.00 91.88 125 ALA A CA 1
ATOM 1031 C C . ALA A 1 125 ? -13.931 -5.075 -5.733 1.00 91.88 125 ALA A C 1
ATOM 1033 O O . ALA A 1 125 ? -15.156 -4.988 -5.858 1.00 91.88 125 ALA A O 1
ATOM 1034 N N . LYS A 1 126 ? -13.178 -5.922 -6.446 1.00 91.06 126 LYS A N 1
ATOM 1035 C CA . LYS A 1 126 ? -13.678 -6.860 -7.463 1.00 91.06 126 LYS A CA 1
ATOM 1036 C C . LYS A 1 126 ? -14.720 -7.813 -6.871 1.00 91.06 126 LYS A C 1
ATOM 1038 O O . LYS A 1 126 ? -15.836 -7.868 -7.387 1.00 91.06 126 LYS A O 1
ATOM 1043 N N . ASP A 1 127 ? -14.435 -8.425 -5.720 1.00 91.06 127 ASP A N 1
ATOM 1044 C CA . ASP A 1 127 ? -15.364 -9.317 -5.001 1.00 91.06 127 ASP A CA 1
ATOM 1045 C C . ASP A 1 127 ? -16.662 -8.618 -4.570 1.00 91.06 127 ASP A C 1
ATOM 1047 O O . ASP A 1 127 ? -17.742 -9.213 -4.531 1.00 91.06 127 ASP A O 1
ATOM 1051 N N . LYS A 1 128 ? -16.584 -7.319 -4.265 1.00 89.00 128 LYS A N 1
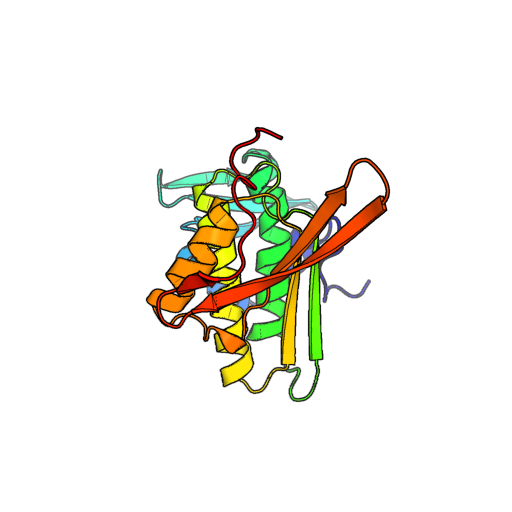ATOM 1052 C CA . LYS A 1 128 ? -17.748 -6.485 -3.933 1.00 89.00 128 LYS A CA 1
ATOM 1053 C C . LYS A 1 128 ? -18.500 -5.956 -5.162 1.00 89.00 128 LYS A C 1
ATOM 1055 O O . LYS A 1 128 ? -19.515 -5.273 -4.990 1.00 89.00 128 LYS A O 1
ATOM 1060 N N . GLY A 1 129 ? -18.028 -6.233 -6.379 1.00 87.88 129 GLY A N 1
ATOM 1061 C CA . GLY A 1 129 ? -18.580 -5.689 -7.621 1.00 87.88 129 GLY A CA 1
ATOM 1062 C C . GLY A 1 129 ? -18.354 -4.179 -7.782 1.00 87.88 129 GLY A C 1
ATOM 1063 O O . GLY A 1 129 ? -19.189 -3.486 -8.368 1.00 87.88 129 GLY A O 1
ATOM 1064 N N . LEU A 1 130 ? -17.266 -3.650 -7.214 1.00 88.50 130 LEU A N 1
ATOM 1065 C CA . LEU A 1 130 ? -16.846 -2.253 -7.333 1.00 88.50 130 LEU A CA 1
ATOM 1066 C C . LEU A 1 130 ? -15.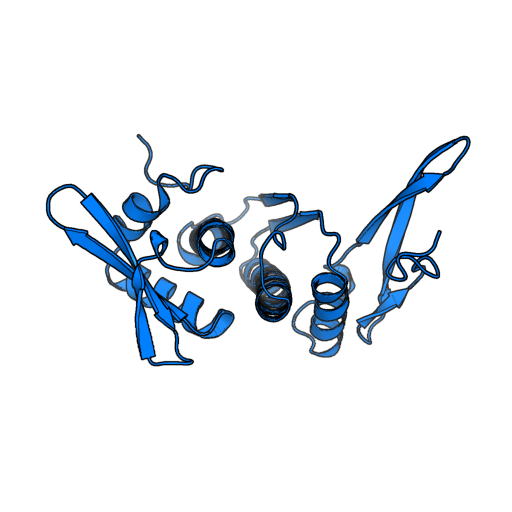770 -2.121 -8.415 1.00 88.50 130 LEU A C 1
ATOM 1068 O O . LEU A 1 130 ? -14.793 -2.864 -8.429 1.00 88.50 130 LEU A O 1
ATOM 1072 N N . GLY A 1 131 ? -15.915 -1.134 -9.302 1.00 89.31 131 GLY A N 1
ATOM 1073 C CA . GLY A 1 131 ? -14.929 -0.856 -10.348 1.00 89.31 131 GLY A CA 1
ATOM 1074 C C . GLY A 1 131 ? -13.777 0.012 -9.843 1.00 89.31 131 GLY A C 1
ATOM 1075 O O . GLY A 1 131 ? -13.681 1.165 -10.263 1.00 89.31 131 GLY A O 1
ATOM 1076 N N . LEU A 1 132 ? -12.945 -0.502 -8.929 1.00 93.56 132 LEU A N 1
ATOM 1077 C CA . LEU A 1 132 ? -11.755 0.204 -8.436 1.00 93.56 132 LEU A CA 1
ATOM 1078 C C . LEU A 1 132 ? -10.600 0.093 -9.439 1.00 93.56 132 LEU A C 1
ATOM 1080 O O . LEU A 1 132 ? -10.286 -0.995 -9.912 1.00 93.56 132 LEU A O 1
ATOM 1084 N N . ARG A 1 133 ? -9.936 1.215 -9.723 1.00 95.19 133 ARG A N 1
ATOM 1085 C CA . ARG A 1 133 ? -8.668 1.272 -10.457 1.00 95.19 133 ARG A CA 1
ATOM 1086 C C . ARG A 1 133 ? -7.687 2.149 -9.701 1.00 95.19 133 ARG A C 1
ATOM 1088 O O . ARG A 1 133 ? -8.034 3.265 -9.318 1.00 95.19 133 ARG A O 1
ATOM 1095 N N . ILE A 1 134 ? -6.472 1.652 -9.518 1.00 97.12 134 ILE A N 1
ATOM 1096 C CA . ILE A 1 134 ? -5.366 2.413 -8.943 1.00 97.12 134 ILE A CA 1
ATOM 1097 C C . ILE A 1 134 ? -4.337 2.597 -10.052 1.00 97.12 134 ILE A C 1
ATOM 1099 O O . ILE A 1 134 ? -3.882 1.626 -10.647 1.00 97.12 134 ILE A O 1
ATOM 1103 N N . ILE A 1 135 ? -4.013 3.848 -10.349 1.00 97.56 135 ILE A N 1
ATOM 1104 C CA . ILE A 1 135 ? -2.961 4.245 -11.275 1.00 97.56 135 ILE A CA 1
ATOM 1105 C C . ILE A 1 135 ? -1.923 4.947 -10.419 1.00 97.56 135 ILE A C 1
ATOM 1107 O O . ILE A 1 135 ? -2.234 5.961 -9.795 1.00 97.56 135 ILE A O 1
ATOM 1111 N N . PHE A 1 136 ? -0.711 4.415 -10.358 1.00 97.06 136 PHE A N 1
ATOM 1112 C CA . PHE A 1 136 ? 0.352 5.066 -9.615 1.00 97.06 136 PHE A CA 1
ATOM 1113 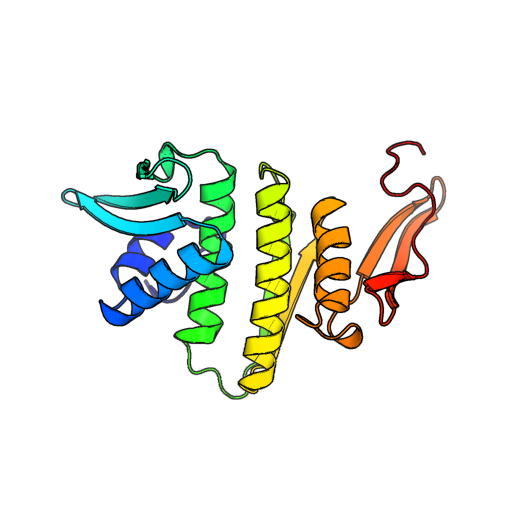C C . PHE A 1 136 ? 1.646 5.116 -10.417 1.00 97.06 136 PHE A C 1
ATOM 1115 O O . PHE A 1 136 ? 1.980 4.179 -11.138 1.00 97.06 136 PHE A O 1
ATOM 1122 N N . GLU A 1 137 ? 2.341 6.243 -10.317 1.00 96.56 137 GLU A N 1
ATOM 1123 C CA . GLU A 1 137 ? 3.692 6.406 -10.848 1.00 96.56 137 GLU A CA 1
ATOM 1124 C C . GLU A 1 137 ? 4.683 5.945 -9.788 1.00 96.56 137 GLU A C 1
ATOM 1126 O O . GLU A 1 137 ? 4.571 6.370 -8.643 1.00 96.56 137 GLU A O 1
ATOM 1131 N N . THR A 1 138 ? 5.656 5.112 -10.156 1.00 95.25 138 THR A N 1
ATOM 1132 C CA . THR A 1 138 ? 6.713 4.710 -9.231 1.00 95.25 138 THR A CA 1
ATOM 1133 C C . THR A 1 138 ? 8.056 4.534 -9.929 1.00 95.25 138 THR A C 1
ATOM 1135 O O . THR A 1 138 ? 8.138 4.074 -11.069 1.00 95.25 138 THR A O 1
ATOM 1138 N N . HIS A 1 139 ? 9.122 4.851 -9.203 1.00 92.69 139 HIS A N 1
ATOM 1139 C CA . HIS A 1 139 ? 10.504 4.493 -9.512 1.00 92.69 139 HIS A CA 1
ATOM 1140 C C . HIS A 1 139 ? 11.034 3.388 -8.586 1.00 92.69 139 HIS A C 1
ATOM 1142 O O . HIS A 1 139 ? 12.207 3.010 -8.665 1.00 92.69 139 HIS A O 1
ATOM 1148 N N . SER A 1 140 ? 10.191 2.862 -7.696 1.00 94.44 140 SER A N 1
ATOM 1149 C CA . SER A 1 140 ? 10.587 1.841 -6.738 1.00 94.44 140 SER A CA 1
ATOM 1150 C C . SER A 1 140 ? 10.626 0.455 -7.372 1.00 94.44 140 SER A C 1
ATOM 1152 O O . SER A 1 140 ? 9.591 -0.139 -7.678 1.00 94.44 140 SER A O 1
ATOM 1154 N N . LYS A 1 141 ? 11.835 -0.114 -7.458 1.00 94.44 141 LYS A N 1
ATOM 1155 C CA . LYS A 1 141 ? 12.017 -1.546 -7.727 1.00 94.44 141 LYS A CA 1
ATOM 1156 C C . LYS A 1 141 ? 11.257 -2.398 -6.713 1.00 94.44 141 LYS A C 1
ATOM 1158 O O . LYS A 1 141 ? 10.608 -3.354 -7.102 1.00 94.44 141 LYS A O 1
ATOM 1163 N N . THR A 1 142 ? 11.294 -2.015 -5.437 1.00 96.25 142 THR A N 1
ATOM 1164 C CA . THR A 1 142 ? 10.605 -2.735 -4.363 1.00 96.25 142 THR A CA 1
ATOM 1165 C C . THR A 1 142 ? 9.107 -2.834 -4.626 1.00 96.25 142 THR A C 1
ATOM 1167 O O . THR A 1 142 ? 8.551 -3.911 -4.484 1.00 96.25 142 THR A O 1
ATOM 1170 N N . MET A 1 143 ? 8.450 -1.747 -5.047 1.00 97.19 143 MET A N 1
ATOM 1171 C CA . MET A 1 143 ? 7.015 -1.798 -5.346 1.00 97.19 143 MET A CA 1
ATOM 1172 C C . MET A 1 143 ? 6.705 -2.721 -6.525 1.00 97.19 143 MET A C 1
ATOM 1174 O O . MET A 1 143 ? 5.777 -3.521 -6.444 1.00 97.19 143 MET A O 1
ATOM 1178 N N . VAL A 1 144 ? 7.489 -2.628 -7.604 1.00 96.69 144 VAL A N 1
ATOM 1179 C CA . VAL A 1 144 ? 7.295 -3.462 -8.800 1.00 96.69 144 VAL A CA 1
ATOM 1180 C C . VAL A 1 144 ? 7.540 -4.940 -8.491 1.00 96.69 144 VAL A C 1
ATOM 1182 O O . VAL A 1 144 ? 6.709 -5.768 -8.848 1.00 96.69 144 VAL A O 1
ATOM 1185 N N . ASP A 1 145 ? 8.627 -5.267 -7.791 1.00 96.31 145 ASP A N 1
ATOM 1186 C CA . ASP A 1 145 ? 8.931 -6.643 -7.383 1.00 96.31 145 ASP A CA 1
ATOM 1187 C C . ASP A 1 145 ? 7.807 -7.201 -6.495 1.00 96.31 145 ASP A C 1
ATOM 1189 O O . ASP A 1 145 ? 7.303 -8.289 -6.750 1.00 96.31 145 ASP A O 1
ATOM 1193 N N . THR A 1 146 ? 7.329 -6.419 -5.519 1.00 98.12 146 THR A N 1
ATOM 1194 C CA . THR A 1 146 ? 6.242 -6.848 -4.628 1.00 98.12 146 THR A CA 1
ATOM 1195 C C . THR A 1 146 ? 4.910 -7.056 -5.354 1.00 98.12 146 THR A C 1
ATOM 1197 O O . THR A 1 146 ? 4.102 -7.870 -4.908 1.00 98.12 146 THR A O 1
ATOM 1200 N N . LEU A 1 147 ? 4.640 -6.362 -6.467 1.00 98.12 147 LEU A N 1
ATOM 1201 C CA . LEU A 1 147 ? 3.483 -6.696 -7.309 1.00 98.12 147 LEU A CA 1
ATOM 1202 C C . LEU A 1 147 ? 3.627 -8.091 -7.932 1.00 98.12 147 LEU A C 1
ATOM 1204 O O . LEU A 1 147 ? 2.642 -8.825 -7.969 1.00 98.12 147 LEU A O 1
ATOM 1208 N N . GLY A 1 148 ? 4.837 -8.458 -8.363 1.00 97.69 148 GLY A N 1
ATOM 1209 C CA . GLY A 1 148 ? 5.160 -9.812 -8.816 1.00 97.69 148 GLY A CA 1
ATOM 1210 C C . GLY A 1 148 ? 4.934 -10.846 -7.714 1.00 97.69 148 GLY A C 1
ATOM 1211 O O . GLY A 1 148 ? 4.170 -11.788 -7.917 1.00 97.69 148 GLY A O 1
ATOM 1212 N N . ASP A 1 149 ? 5.474 -10.599 -6.516 1.00 98.25 149 ASP A N 1
ATOM 1213 C CA . ASP A 1 149 ? 5.262 -11.459 -5.340 1.00 98.25 149 ASP A CA 1
ATOM 1214 C C . ASP A 1 149 ? 3.757 -11.632 -5.038 1.00 98.25 149 ASP A C 1
ATOM 1216 O O . ASP A 1 149 ? 3.278 -12.731 -4.775 1.00 98.25 149 ASP A O 1
ATOM 1220 N N . CYS A 1 150 ? 2.964 -10.556 -5.141 1.00 98.25 150 CYS A N 1
ATOM 1221 C CA . CYS A 1 150 ? 1.512 -10.617 -4.936 1.00 98.25 150 CYS A CA 1
ATOM 1222 C C . CYS A 1 150 ? 0.788 -11.497 -5.967 1.00 98.25 150 CYS A C 1
ATOM 1224 O O . CYS A 1 150 ? -0.261 -12.060 -5.645 1.00 98.25 150 CYS A O 1
ATOM 1226 N N . ILE A 1 151 ? 1.293 -11.575 -7.198 1.00 98.12 151 ILE A N 1
ATOM 1227 C CA . ILE A 1 151 ? 0.741 -12.442 -8.245 1.00 98.12 151 ILE A CA 1
ATOM 1228 C C . ILE A 1 151 ? 1.109 -13.897 -7.951 1.00 98.12 151 ILE A C 1
ATOM 1230 O O . ILE A 1 151 ? 0.225 -14.756 -7.971 1.00 98.12 151 ILE A O 1
ATOM 1234 N N . GLU A 1 152 ? 2.370 -14.165 -7.597 1.00 97.88 152 GLU A N 1
ATOM 1235 C CA . GLU A 1 152 ? 2.833 -15.497 -7.186 1.00 97.88 152 GLU A CA 1
ATOM 1236 C C . GLU A 1 152 ? 2.011 -16.034 -5.996 1.00 97.88 152 GLU A C 1
ATOM 1238 O O . GLU A 1 152 ? 1.505 -17.162 -6.026 1.00 97.88 152 GLU A O 1
ATOM 1243 N N . ASP A 1 153 ? 1.773 -15.179 -4.997 1.00 97.75 153 ASP A N 1
ATOM 1244 C CA . ASP A 1 153 ? 0.984 -15.471 -3.795 1.00 97.75 153 ASP A CA 1
ATOM 1245 C C . ASP A 1 153 ? -0.540 -15.473 -4.031 1.00 97.75 153 ASP A C 1
ATOM 1247 O O . ASP A 1 153 ? -1.318 -15.727 -3.104 1.00 97.75 153 ASP A O 1
ATOM 1251 N N . LYS A 1 154 ? -0.998 -15.217 -5.265 1.00 97.38 154 LYS A N 1
ATOM 1252 C CA . LYS A 1 154 ? -2.421 -15.177 -5.661 1.00 97.38 154 LYS A CA 1
ATOM 1253 C C . LYS A 1 154 ? -3.253 -14.152 -4.884 1.00 97.38 154 LYS A C 1
ATOM 1255 O O . LYS A 1 154 ? -4.446 -14.349 -4.650 1.00 97.38 154 LYS A O 1
ATOM 1260 N N . ILE A 1 155 ? -2.630 -13.047 -4.483 1.00 97.50 155 ILE A N 1
ATOM 1261 C CA . ILE A 1 155 ? -3.304 -11.900 -3.862 1.00 97.50 155 ILE A CA 1
ATOM 1262 C C . ILE A 1 155 ? -4.085 -11.106 -4.919 1.00 97.50 155 ILE A C 1
ATOM 1264 O O . ILE A 1 155 ? -5.166 -10.589 -4.625 1.00 97.50 155 ILE A O 1
ATOM 1268 N N . ILE A 1 156 ? -3.547 -11.016 -6.138 1.00 97.75 156 ILE A N 1
ATOM 1269 C CA . ILE A 1 156 ? -4.138 -10.351 -7.305 1.00 97.75 156 ILE A CA 1
ATOM 1270 C C . ILE A 1 156 ? -3.882 -11.193 -8.563 1.00 97.75 156 ILE A C 1
ATOM 1272 O O . ILE A 1 156 ? -2.871 -11.886 -8.648 1.00 97.75 156 ILE A O 1
ATOM 1276 N N . GLU A 1 157 ? -4.798 -11.162 -9.533 1.00 97.38 157 GLU A N 1
ATOM 1277 C CA . GLU A 1 157 ? -4.596 -11.842 -10.817 1.00 97.38 157 GLU A CA 1
ATOM 1278 C C . GLU A 1 157 ? -3.634 -11.033 -11.695 1.00 97.38 157 GLU A C 1
ATOM 1280 O O . GLU A 1 157 ? -3.716 -9.804 -11.735 1.00 97.38 157 GLU A O 1
ATOM 1285 N N . LYS A 1 158 ? -2.763 -11.703 -12.461 1.00 96.31 158 LYS A N 1
ATOM 1286 C CA . LYS A 1 158 ? -1.820 -11.016 -13.362 1.00 96.31 158 LYS A CA 1
ATOM 1287 C C . LYS A 1 158 ? -2.517 -10.054 -14.337 1.00 96.31 158 LYS A C 1
ATOM 1289 O O . LYS A 1 158 ? -1.986 -8.993 -14.635 1.00 96.31 158 LYS A O 1
ATOM 1294 N N . ASP A 1 159 ? -3.731 -10.393 -14.781 1.00 96.00 159 ASP A N 1
ATOM 1295 C CA . ASP A 1 159 ? -4.508 -9.596 -15.740 1.00 96.00 159 ASP A CA 1
ATOM 1296 C C . ASP A 1 159 ? -5.128 -8.334 -15.107 1.00 96.00 159 ASP A C 1
ATOM 1298 O O . ASP A 1 159 ? -5.564 -7.428 -15.822 1.00 96.00 159 ASP A O 1
ATOM 1302 N N . ASP A 1 160 ? -5.140 -8.240 -13.772 1.00 96.38 160 ASP A N 1
ATOM 1303 C CA . ASP A 1 160 ? -5.549 -7.036 -13.044 1.00 96.38 160 ASP A CA 1
ATOM 1304 C C . ASP A 1 160 ? -4.385 -6.022 -12.906 1.00 96.38 160 ASP A C 1
ATOM 1306 O O . ASP A 1 160 ? -4.602 -4.894 -12.452 1.00 96.38 160 ASP A O 1
ATOM 1310 N N . VAL A 1 161 ? -3.161 -6.378 -13.328 1.00 96.94 161 VAL A N 1
ATOM 1311 C CA . VAL A 1 161 ? -1.953 -5.542 -13.231 1.00 96.94 161 VAL A CA 1
ATOM 1312 C C . VAL A 1 161 ? -1.394 -5.232 -14.622 1.00 96.94 161 VAL A C 1
ATOM 1314 O O . VAL A 1 161 ? -1.248 -6.104 -15.467 1.00 96.94 161 VAL A O 1
ATOM 1317 N N . ASN A 1 162 ? -1.057 -3.965 -14.874 1.00 95.75 162 ASN A N 1
ATOM 1318 C CA . ASN A 1 162 ? -0.422 -3.530 -16.121 1.00 95.75 162 ASN A CA 1
ATOM 1319 C C . ASN A 1 162 ? 0.710 -2.550 -15.813 1.00 95.75 162 ASN A C 1
ATOM 1321 O O . ASN A 1 162 ? 0.540 -1.675 -14.961 1.00 95.75 162 ASN A O 1
ATOM 1325 N N . ILE A 1 163 ? 1.827 -2.646 -16.540 1.00 96.31 163 ILE A N 1
ATOM 1326 C CA . ILE A 1 163 ? 2.960 -1.731 -16.388 1.00 96.31 163 ILE A CA 1
ATOM 1327 C C . ILE A 1 163 ? 3.148 -0.915 -17.662 1.00 96.31 163 ILE A C 1
ATOM 1329 O O . ILE A 1 163 ? 3.298 -1.449 -18.762 1.00 96.31 163 ILE A O 1
ATOM 1333 N N . VAL A 1 164 ? 3.199 0.405 -17.492 1.00 95.81 164 VAL A N 1
ATOM 1334 C CA . VAL A 1 164 ? 3.548 1.351 -18.553 1.00 95.81 164 VAL A CA 1
ATOM 1335 C C . VAL A 1 164 ? 4.915 1.940 -18.243 1.00 95.81 164 VAL A C 1
ATOM 1337 O O . VAL A 1 164 ? 5.135 2.505 -17.175 1.00 95.81 164 VAL A O 1
ATOM 1340 N N . LEU A 1 165 ? 5.837 1.798 -19.184 1.00 93.56 165 LEU A N 1
ATOM 1341 C CA . LEU A 1 165 ? 7.217 2.235 -19.060 1.00 93.56 165 LEU A CA 1
ATOM 1342 C C . LEU A 1 165 ? 7.428 3.491 -19.898 1.00 93.56 165 LEU A C 1
ATOM 1344 O O . LEU A 1 165 ? 7.099 3.524 -21.084 1.00 93.56 165 LEU A O 1
ATOM 1348 N N . PHE A 1 166 ? 8.026 4.506 -19.282 1.00 90.75 166 PHE A N 1
ATOM 1349 C CA . PHE A 1 166 ? 8.387 5.761 -19.930 1.00 90.75 166 PHE A CA 1
ATOM 1350 C C . PHE A 1 166 ? 9.910 5.871 -19.965 1.00 90.75 166 PHE A C 1
ATOM 1352 O O . PHE A 1 166 ? 10.554 5.960 -18.921 1.00 90.75 166 PHE A O 1
ATOM 1359 N N . GLN A 1 167 ? 10.497 5.851 -21.161 1.00 84.62 167 GLN A N 1
ATOM 1360 C CA . GLN A 1 167 ? 11.947 5.913 -21.350 1.00 84.62 167 GLN A CA 1
ATOM 1361 C C . GLN A 1 167 ? 12.318 7.101 -22.222 1.00 84.62 167 GLN A C 1
ATOM 1363 O O . GLN A 1 167 ? 11.682 7.363 -23.237 1.00 84.62 167 GLN A O 1
ATOM 1368 N N . LYS A 1 168 ? 13.367 7.829 -21.844 1.00 82.06 168 LYS A N 1
ATOM 1369 C CA . LYS A 1 168 ? 13.888 8.918 -22.667 1.00 82.06 168 LYS A CA 1
ATOM 1370 C C . LYS A 1 168 ? 14.951 8.371 -23.609 1.00 82.06 168 LYS A C 1
ATOM 1372 O O . LYS A 1 168 ? 16.028 7.994 -23.156 1.00 82.06 168 LYS A O 1
ATOM 1377 N N . GLU A 1 169 ? 14.681 8.397 -24.907 1.00 78.81 169 GLU A N 1
ATOM 1378 C CA . GLU A 1 169 ? 15.698 8.105 -25.913 1.00 78.81 169 GLU A CA 1
ATOM 1379 C C . GLU A 1 169 ? 16.419 9.385 -26.339 1.00 78.81 169 GLU A C 1
ATOM 1381 O O . GLU A 1 169 ? 15.802 10.436 -26.539 1.00 78.81 169 GLU A O 1
ATOM 1386 N N . SER A 1 170 ? 17.740 9.289 -26.509 1.00 71.56 170 SER A N 1
ATOM 1387 C CA . SER A 1 170 ? 18.657 10.412 -26.755 1.00 71.56 170 SER A CA 1
ATOM 1388 C C . SER A 1 170 ? 18.221 11.333 -27.900 1.00 71.56 170 SER A C 1
ATOM 1390 O O . SER A 1 170 ? 18.490 12.530 -27.851 1.00 71.56 170 SER A O 1
ATOM 1392 N N . ASN A 1 171 ? 17.526 10.784 -28.905 1.00 72.44 171 ASN A N 1
ATOM 1393 C CA . ASN A 1 171 ? 17.216 11.472 -30.159 1.00 72.44 171 ASN A CA 1
ATOM 1394 C C . ASN A 1 171 ? 15.719 11.509 -30.530 1.00 72.44 171 ASN A C 1
ATOM 1396 O O . ASN A 1 171 ? 15.392 12.097 -31.559 1.00 72.44 171 ASN A O 1
ATOM 1400 N N . GLN A 1 172 ? 14.816 10.887 -29.758 1.00 69.94 172 GLN A N 1
ATOM 1401 C CA . GLN A 1 172 ? 13.407 10.705 -30.168 1.00 69.94 172 GLN A CA 1
ATOM 1402 C C . GLN A 1 172 ? 12.363 11.138 -29.123 1.00 69.94 172 GLN A C 1
ATOM 1404 O O . GLN A 1 172 ? 11.164 11.019 -29.365 1.00 69.94 172 GLN A O 1
ATOM 1409 N N . GLY A 1 173 ? 12.788 11.720 -27.996 1.00 81.62 173 GLY A N 1
ATOM 1410 C CA . GLY A 1 173 ? 11.875 12.105 -26.916 1.00 81.62 173 GLY A CA 1
ATOM 1411 C C . GLY A 1 173 ? 11.521 10.920 -26.013 1.00 81.62 173 GLY A C 1
ATOM 1412 O O . GLY A 1 173 ? 12.317 9.993 -25.866 1.00 81.62 173 GLY A O 1
ATOM 1413 N N . THR A 1 174 ? 10.362 10.975 -25.354 1.00 86.56 174 THR A N 1
ATOM 1414 C CA . THR A 1 174 ? 9.896 9.891 -24.475 1.00 86.56 174 THR A CA 1
ATOM 1415 C C . THR A 1 174 ? 9.243 8.786 -25.300 1.00 86.56 174 THR A C 1
ATOM 1417 O O . THR A 1 174 ? 8.218 9.016 -25.940 1.00 86.56 174 THR A O 1
ATOM 1420 N N . VAL A 1 175 ? 9.814 7.587 -25.253 1.00 88.50 175 VAL A N 1
ATOM 1421 C CA . VAL A 1 175 ? 9.255 6.356 -25.812 1.00 88.50 175 VAL A CA 1
ATOM 1422 C C . VAL A 1 175 ? 8.434 5.655 -24.732 1.00 88.50 175 VAL A C 1
ATOM 1424 O O . VAL A 1 175 ? 8.867 5.542 -23.582 1.00 88.50 175 VAL A O 1
ATOM 1427 N N . ILE A 1 176 ? 7.233 5.212 -25.106 1.00 91.94 176 ILE A N 1
ATOM 1428 C CA . ILE A 1 176 ? 6.311 4.486 -24.230 1.00 91.94 176 ILE A CA 1
ATOM 1429 C C . ILE A 1 176 ? 6.324 3.018 -24.642 1.00 91.94 176 ILE A C 1
ATOM 1431 O O . ILE A 1 176 ? 6.077 2.698 -25.806 1.00 91.94 176 ILE A O 1
ATOM 1435 N N . SER A 1 177 ? 6.578 2.131 -23.687 1.00 91.62 177 SER A N 1
ATOM 1436 C CA . SER A 1 177 ? 6.461 0.684 -23.863 1.00 91.62 177 SER A CA 1
ATOM 1437 C C . SER A 1 177 ? 5.618 0.075 -22.749 1.00 91.62 177 SER A C 1
ATOM 1439 O O . SER A 1 177 ? 5.342 0.716 -21.736 1.00 91.62 177 SER A O 1
ATOM 1441 N N . PHE A 1 178 ? 5.193 -1.169 -22.936 1.00 94.19 178 PHE A N 1
ATOM 1442 C CA . PHE A 1 178 ? 4.375 -1.891 -21.969 1.00 94.19 178 PHE A CA 1
ATOM 1443 C C . PHE A 1 178 ? 5.129 -3.114 -21.467 1.00 94.19 178 PHE A C 1
ATOM 1445 O O . PHE A 1 178 ? 5.920 -3.707 -22.201 1.00 94.19 178 PHE A O 1
ATOM 1452 N N . SER A 1 179 ? 4.884 -3.455 -20.211 1.00 94.56 179 SER A N 1
ATOM 1453 C CA . SER A 1 179 ? 5.363 -4.666 -19.561 1.00 94.56 179 SER A CA 1
ATOM 1454 C C . SER A 1 179 ? 4.213 -5.259 -18.749 1.00 94.56 179 SER A C 1
ATOM 1456 O O . SER A 1 179 ? 3.222 -4.586 -18.441 1.00 94.56 179 SER A O 1
ATOM 1458 N N . ASP A 1 180 ? 4.328 -6.540 -18.455 1.00 94.75 180 ASP A N 1
ATOM 1459 C CA . ASP A 1 180 ? 3.319 -7.335 -17.777 1.00 94.75 180 ASP A CA 1
ATOM 1460 C C . ASP A 1 180 ? 4.001 -8.403 -16.918 1.00 94.75 180 ASP A C 1
ATOM 1462 O O . ASP A 1 180 ? 5.231 -8.523 -16.913 1.00 94.75 180 ASP A O 1
ATOM 1466 N N . PHE A 1 181 ? 3.191 -9.154 -16.181 1.00 96.44 181 PHE A N 1
ATOM 1467 C CA . PHE A 1 181 ? 3.634 -10.274 -15.366 1.00 96.44 181 PHE A CA 1
ATOM 1468 C C . PHE A 1 181 ? 3.121 -11.596 -15.944 1.00 96.44 181 PHE A C 1
ATOM 1470 O O . PHE A 1 181 ? 2.006 -11.664 -16.472 1.00 96.44 181 PHE A O 1
ATOM 1477 N N . ASP A 1 182 ? 3.909 -12.662 -15.813 1.00 95.19 182 ASP A N 1
ATOM 1478 C CA . ASP A 1 182 ? 3.434 -14.027 -16.044 1.00 95.19 182 ASP A CA 1
ATOM 1479 C C . ASP A 1 182 ? 2.659 -14.594 -14.832 1.00 95.19 182 ASP A C 1
ATOM 1481 O O . ASP A 1 182 ? 2.431 -13.921 -13.828 1.00 95.19 182 ASP A O 1
ATOM 1485 N N . GLU A 1 183 ? 2.223 -15.852 -14.934 1.00 94.31 183 GLU A N 1
ATOM 1486 C CA . GLU A 1 183 ? 1.486 -16.567 -13.875 1.00 94.31 183 GLU A CA 1
ATOM 1487 C C . GLU A 1 183 ? 2.325 -16.836 -12.611 1.00 94.31 183 GLU A C 1
ATOM 1489 O O . GLU A 1 183 ? 1.790 -17.274 -11.595 1.00 94.31 183 GLU A O 1
ATOM 1494 N N . GLN A 1 184 ? 3.643 -16.649 -12.683 1.00 94.69 184 GLN A N 1
ATOM 1495 C CA . GLN A 1 184 ? 4.579 -16.799 -11.571 1.00 94.69 184 GLN A CA 1
ATOM 1496 C C . GLN A 1 184 ? 4.999 -15.437 -10.998 1.00 94.69 184 GLN A C 1
ATOM 1498 O O . GLN A 1 184 ? 5.832 -15.399 -10.101 1.00 94.69 184 GLN A O 1
ATOM 1503 N N . GLY A 1 185 ? 4.447 -14.326 -11.499 1.00 93.75 185 GLY A N 1
ATOM 1504 C CA . GLY A 1 185 ? 4.816 -12.987 -11.046 1.00 93.75 185 GLY A CA 1
ATOM 1505 C C . GLY A 1 185 ? 6.152 -12.486 -11.602 1.00 93.75 185 GLY A C 1
ATOM 1506 O O . GLY A 1 185 ? 6.668 -11.477 -11.122 1.00 93.75 185 GLY A O 1
ATOM 1507 N N . TYR A 1 186 ? 6.720 -13.133 -12.626 1.00 94.38 186 TYR A N 1
ATOM 1508 C CA . TYR A 1 186 ? 7.914 -12.623 -13.298 1.00 94.38 186 TYR A CA 1
ATOM 1509 C C . TYR A 1 186 ? 7.562 -11.577 -14.351 1.00 94.38 186 TYR A C 1
ATOM 1511 O O . TYR A 1 186 ? 6.586 -11.700 -15.089 1.00 94.38 186 TYR A O 1
ATOM 1519 N N . LEU A 1 187 ? 8.402 -10.546 -14.440 1.00 93.31 187 LEU A N 1
ATOM 1520 C CA . LEU A 1 187 ? 8.249 -9.466 -15.408 1.00 93.31 187 LEU A CA 1
ATOM 1521 C C . LEU A 1 187 ? 8.589 -9.927 -16.830 1.00 93.31 187 LEU A C 1
ATOM 1523 O O . LEU A 1 187 ? 9.722 -10.322 -17.119 1.00 93.31 187 LEU A O 1
ATOM 1527 N N . ASN A 1 188 ? 7.640 -9.755 -17.745 1.00 91.06 188 ASN A N 1
ATOM 1528 C CA . ASN A 1 188 ? 7.836 -9.934 -19.179 1.00 91.06 188 ASN A CA 1
ATOM 1529 C C . ASN A 1 188 ? 8.130 -8.599 -19.861 1.00 91.06 188 ASN A C 1
ATOM 1531 O O . ASN A 1 188 ? 7.649 -7.543 -19.448 1.00 91.06 188 ASN A O 1
ATOM 1535 N N . HIS A 1 189 ? 8.898 -8.642 -20.953 1.00 85.75 189 HIS A N 1
ATOM 1536 C CA . HIS A 1 189 ? 9.221 -7.460 -21.766 1.00 85.75 189 HIS A CA 1
ATOM 1537 C C . HIS A 1 189 ? 9.866 -6.311 -20.965 1.00 85.75 189 HIS A C 1
ATOM 1539 O O . HIS A 1 189 ? 9.789 -5.145 -21.354 1.00 85.75 189 HIS A O 1
ATOM 1545 N N . TRP A 1 190 ? 10.521 -6.638 -19.845 1.00 89.31 190 TRP A N 1
ATOM 1546 C CA . TRP A 1 190 ? 11.154 -5.642 -18.995 1.00 89.31 190 TRP A CA 1
ATOM 1547 C C . TRP A 1 190 ? 12.477 -5.146 -19.602 1.00 89.31 190 TRP A C 1
ATOM 1549 O O . TRP A 1 190 ? 13.329 -5.960 -19.976 1.00 89.31 190 TRP A O 1
ATOM 1559 N N . PRO A 1 191 ? 12.698 -3.825 -19.683 1.00 84.06 191 PRO A N 1
ATOM 1560 C CA . PRO A 1 191 ? 13.931 -3.250 -20.205 1.00 84.06 191 PRO A CA 1
ATOM 1561 C C . PRO A 1 191 ? 15.152 -3.668 -19.382 1.00 84.06 191 PRO A C 1
ATOM 1563 O O . PRO A 1 191 ? 15.233 -3.457 -18.167 1.00 84.06 191 PRO A O 1
ATOM 1566 N N . VAL A 1 192 ? 16.148 -4.230 -20.069 1.00 79.12 192 VAL A N 1
ATOM 1567 C CA . VAL A 1 192 ? 17.423 -4.611 -19.456 1.00 79.12 192 VAL A CA 1
ATOM 1568 C C . VAL A 1 192 ? 18.065 -3.381 -18.817 1.00 79.12 192 VAL A C 1
ATOM 1570 O O . VAL A 1 192 ? 18.212 -2.342 -19.451 1.00 79.12 192 VAL A O 1
ATOM 1573 N N . GLY A 1 193 ? 18.461 -3.504 -17.551 1.00 75.88 193 GLY A N 1
ATOM 1574 C CA . GLY A 1 193 ? 19.187 -2.446 -16.851 1.00 75.88 193 GLY A CA 1
ATOM 1575 C C . GLY A 1 193 ? 18.329 -1.297 -16.310 1.00 75.88 193 GLY A C 1
ATOM 1576 O O . GLY A 1 193 ? 18.900 -0.378 -15.731 1.00 75.88 193 GLY A O 1
ATOM 1577 N N . PHE A 1 194 ? 16.995 -1.353 -16.392 1.00 80.31 194 PHE A N 1
ATOM 1578 C CA . PHE A 1 194 ? 16.115 -0.256 -15.946 1.00 80.31 194 PHE A CA 1
ATOM 1579 C C . PHE A 1 194 ? 16.359 0.200 -14.501 1.00 80.31 194 PHE A C 1
ATOM 1581 O O . PHE A 1 194 ? 16.469 1.391 -14.231 1.00 80.31 194 PHE A O 1
ATOM 1588 N N . PHE A 1 195 ? 16.529 -0.744 -13.572 1.00 78.44 195 PHE A N 1
ATOM 1589 C CA . PHE A 1 195 ? 16.847 -0.441 -12.170 1.00 78.44 195 PHE A CA 1
ATOM 1590 C C . PHE A 1 195 ? 18.352 -0.397 -11.871 1.00 78.44 195 PHE A C 1
ATOM 1592 O O . PHE A 1 195 ? 18.750 -0.239 -10.720 1.00 78.44 195 PHE A O 1
ATOM 1599 N N . SER A 1 196 ? 19.212 -0.570 -12.878 1.00 69.38 196 SER A N 1
ATOM 1600 C CA . SER A 1 196 ? 20.663 -0.655 -12.668 1.00 69.38 196 SER A CA 1
ATOM 1601 C C . SER A 1 196 ? 21.330 0.706 -12.448 1.00 69.38 196 SER A C 1
ATOM 1603 O O . SER A 1 196 ? 22.501 0.755 -12.070 1.00 69.38 196 SER A O 1
ATOM 1605 N N . GLY A 1 197 ? 20.612 1.809 -12.699 1.00 57.09 197 GLY A N 1
ATOM 1606 C CA . GLY A 1 197 ? 21.144 3.171 -12.598 1.00 57.09 197 GLY A CA 1
ATOM 1607 C C . GLY A 1 197 ? 22.288 3.473 -13.577 1.00 57.09 197 GLY A C 1
ATOM 1608 O O . GLY A 1 197 ? 22.905 4.532 -13.485 1.00 57.09 197 GLY A O 1
ATOM 1609 N N . ARG A 1 198 ? 22.594 2.549 -14.495 1.00 45.38 198 ARG A N 1
ATOM 1610 C CA . ARG A 1 198 ? 23.588 2.705 -15.553 1.00 45.38 198 ARG A CA 1
ATOM 1611 C C . ARG A 1 198 ? 22.838 2.782 -16.876 1.00 45.38 198 ARG A C 1
ATOM 1613 O O . ARG A 1 198 ? 22.231 1.797 -17.289 1.00 45.38 198 ARG A O 1
ATOM 1620 N N . LEU A 1 199 ? 22.845 3.975 -17.465 1.00 46.66 199 LEU A N 1
ATOM 1621 C CA . LEU A 1 199 ? 22.570 4.170 -18.888 1.00 46.66 199 LEU A CA 1
ATOM 1622 C C . LEU A 1 199 ? 23.739 3.612 -19.707 1.00 46.66 199 LEU A C 1
ATOM 1624 O O . LEU A 1 199 ? 24.894 3.769 -19.242 1.00 46.66 199 LEU A O 1
#

Radius of gyration: 18.36 Å; chains: 1; bounding box: 46×40×53 Å

Foldseek 3Di:
DPLQAQDLQNPSVQVNLVPDDPVLQVVLQVVCCVLPQKGWHWDDDDPDIWIWIAHNVPRDIDTCVRDFPLSSLCVSVSVRLCSVQPVDPPQPDAAEAEEEANCPRHDLVVLLSVLLVVLQSCVSCVVVNYNYYYHYDHPDPSSLQSVLVCLQVVSHPQVNDWDWDWDQDPPDGTDIDIWTADSNSDIDPDDPCSNVPDD